Protein AF-A0A5Q0BFR9-F1 (afdb_monomer_lite)

Organism: NCBI:txid1808979

InterPro domains:
  IPR025333 Protein of unknown function DUF4239 [PF14023] (17-201)

pLDDT: mean 71.45, std 11.52, range [41.34, 88.38]

Secondary structure (DSSP, 8-state):
-HHHHHHHHHHHHHHHHHHHHHHHHHHH-TTHHHHHHGGGS-THHHHHHHHHHHHHHHHHHHHHHHHHHHHHHHHHHHHHHHHHHHHHHHTS-HHHHHHHHHHHHHHHHHHHHHH-HHHHTTT----HHHHHHHHHHHHHHHHHHHH-HHHHTTS-HHHHHHHHHHHHHHHHHHHHHHHHHHHHTTHHHHHHHHHHHHHHHHS--

Foldseek 3Di:
DVVVVVVVVVVVCVVPVVVVVVVCCCPPDPCVVVVVVCVVVPPVVVVVLVVVVVVVVVVVVVVVVVLVVLLVVLVVQLVVLLVVQLVLLVPAPPVQSVQLNVLSVQLVLLVCCLVPVVVVVVPDPDDNVVSVVSNVVSLVSNVCSLPPPVNVVSDDPVSSVSNVVSSVSNVVSVVVNVVSVVVVVVVVVVVVVVVVSVCVVVVPD

Structure (mmCIF, N/CA/C/O backbone):
data_AF-A0A5Q0BFR9-F1
#
_entry.id   AF-A0A5Q0BFR9-F1
#
loop_
_atom_site.group_PDB
_atom_site.id
_atom_site.type_symbol
_atom_site.label_atom_id
_atom_site.label_alt_id
_atom_site.label_comp_id
_atom_site.label_asym_id
_atom_site.label_entity_id
_atom_site.label_seq_id
_atom_site.pdbx_PDB_ins_code
_atom_site.Cartn_x
_atom_site.Cartn_y
_atom_site.Cartn_z
_atom_site.occupancy
_atom_site.B_iso_or_equiv
_atom_site.auth_seq_id
_atom_site.auth_comp_id
_atom_site.auth_asym_id
_atom_site.auth_atom_id
_atom_site.pdbx_PDB_model_num
ATOM 1 N N . MET A 1 1 ? 2.376 -22.974 -10.155 1.00 53.62 1 MET A N 1
ATOM 2 C CA . MET A 1 1 ? 3.268 -23.655 -11.127 1.00 53.62 1 MET A CA 1
ATOM 3 C C . MET A 1 1 ? 3.419 -22.867 -12.433 1.00 53.62 1 MET A C 1
ATOM 5 O O . MET A 1 1 ? 4.543 -22.635 -12.849 1.00 53.62 1 MET A O 1
ATOM 9 N N . VAL A 1 2 ? 2.326 -22.370 -13.029 1.00 62.50 2 VAL A N 1
ATOM 10 C CA . VAL A 1 2 ? 2.336 -21.617 -14.307 1.00 62.50 2 VAL A CA 1
ATOM 11 C C . VAL A 1 2 ? 3.161 -20.315 -14.265 1.00 62.50 2 VAL A C 1
ATOM 13 O O . VAL A 1 2 ? 3.887 -20.025 -15.208 1.00 62.50 2 VAL A O 1
ATOM 16 N N . GLN A 1 3 ? 3.143 -19.565 -13.155 1.00 57.91 3 GLN A N 1
ATOM 17 C CA . GLN A 1 3 ? 3.947 -18.335 -13.006 1.00 57.91 3 GLN A CA 1
ATOM 18 C C . GLN A 1 3 ? 5.463 -18.571 -13.082 1.00 57.91 3 GLN A C 1
ATOM 20 O O . GLN A 1 3 ? 6.177 -17.767 -13.674 1.00 57.91 3 GLN A O 1
ATOM 25 N N . TRP A 1 4 ? 5.955 -19.685 -12.537 1.00 64.81 4 TRP A N 1
ATOM 26 C CA . TRP A 1 4 ? 7.379 -20.027 -12.598 1.00 64.81 4 TRP A CA 1
ATOM 27 C C . TRP A 1 4 ? 7.825 -20.355 -14.025 1.00 64.81 4 TRP A C 1
ATOM 29 O O . TRP A 1 4 ? 8.908 -19.949 -14.434 1.00 64.81 4 TRP A O 1
ATOM 39 N N . LEU A 1 5 ? 6.961 -21.002 -14.812 1.00 72.56 5 LEU A N 1
ATOM 40 C CA . LEU A 1 5 ? 7.225 -21.269 -16.227 1.00 72.56 5 LEU A CA 1
ATOM 41 C C . LEU A 1 5 ? 7.298 -19.976 -17.048 1.00 72.56 5 LEU A C 1
ATOM 43 O O . LEU A 1 5 ? 8.175 -19.854 -17.895 1.00 72.56 5 LEU A O 1
ATOM 47 N N . ILE A 1 6 ? 6.443 -18.988 -16.762 1.00 71.50 6 ILE A N 1
ATOM 48 C CA . ILE A 1 6 ? 6.459 -17.686 -17.451 1.00 71.50 6 ILE A CA 1
ATOM 49 C C . ILE A 1 6 ? 7.764 -16.928 -17.175 1.00 71.50 6 ILE A C 1
ATOM 51 O O . ILE A 1 6 ? 8.350 -16.365 -18.097 1.00 71.50 6 ILE A O 1
ATOM 55 N N . ILE A 1 7 ? 8.252 -16.948 -15.929 1.00 69.25 7 ILE A N 1
ATOM 56 C CA . ILE A 1 7 ? 9.509 -16.284 -15.547 1.00 69.25 7 ILE A CA 1
ATOM 57 C C . ILE A 1 7 ? 10.707 -16.945 -16.239 1.00 69.25 7 ILE A C 1
ATOM 59 O O . ILE A 1 7 ? 11.551 -16.252 -16.805 1.00 69.25 7 ILE A O 1
ATOM 63 N N . VAL A 1 8 ? 10.764 -18.280 -16.246 1.00 76.88 8 VAL A N 1
ATOM 64 C CA . VAL A 1 8 ? 11.835 -19.032 -16.921 1.00 76.88 8 VAL A CA 1
ATOM 65 C C . VAL A 1 8 ? 11.812 -18.787 -18.430 1.00 76.88 8 VAL A C 1
ATOM 67 O O . VAL A 1 8 ? 12.864 -18.618 -19.040 1.00 76.88 8 VAL A O 1
ATOM 70 N N . LEU A 1 9 ? 10.624 -18.707 -19.030 1.00 76.62 9 LEU A N 1
ATOM 71 C CA . LEU A 1 9 ? 10.466 -18.453 -20.458 1.00 76.62 9 LEU A CA 1
ATOM 72 C C . LEU A 1 9 ? 10.879 -17.019 -20.821 1.00 76.62 9 LEU A C 1
ATOM 74 O O . LEU A 1 9 ? 11.597 -16.831 -21.798 1.00 76.62 9 LEU A O 1
ATOM 78 N N . LEU A 1 10 ? 10.529 -16.019 -20.005 1.00 73.00 10 LEU A N 1
ATOM 79 C CA . LEU A 1 10 ? 10.991 -14.635 -20.182 1.00 73.00 10 LEU A CA 1
ATOM 80 C C . LEU A 1 10 ? 12.515 -14.507 -20.060 1.00 73.00 10 LEU A C 1
ATOM 82 O O . LEU A 1 10 ? 13.135 -13.825 -20.876 1.00 73.00 10 LEU A O 1
ATOM 86 N N . LEU A 1 11 ? 13.128 -15.196 -19.093 1.00 73.50 11 LEU A N 1
ATOM 87 C CA . LEU A 1 11 ? 14.585 -15.239 -18.944 1.00 73.50 11 LEU A CA 1
ATOM 88 C C . LEU A 1 11 ? 15.256 -15.914 -20.145 1.00 73.50 11 LEU A C 1
ATOM 90 O O . LEU A 1 11 ? 16.208 -15.371 -20.702 1.00 73.50 11 LEU A O 1
ATOM 94 N N . ALA A 1 12 ? 14.731 -17.058 -20.589 1.00 74.25 12 ALA A N 1
ATOM 95 C CA . ALA A 1 12 ? 15.248 -17.769 -21.754 1.00 74.25 12 ALA A CA 1
ATOM 96 C C . ALA A 1 12 ? 15.149 -16.912 -23.025 1.00 74.25 12 ALA A C 1
ATOM 98 O O . ALA A 1 12 ? 16.116 -16.803 -23.776 1.00 74.25 12 ALA A O 1
ATOM 99 N N . VAL A 1 13 ? 14.018 -16.234 -23.234 1.00 74.44 13 VAL A N 1
ATOM 100 C CA . VAL A 1 13 ? 13.825 -15.314 -24.361 1.00 74.44 13 VAL A CA 1
ATOM 101 C C . VAL A 1 13 ? 14.802 -14.139 -24.279 1.00 74.44 13 VAL A C 1
ATOM 103 O O . VAL A 1 13 ? 15.438 -13.819 -25.277 1.00 74.44 13 VAL A O 1
ATOM 106 N N . SER A 1 14 ? 15.006 -13.541 -23.104 1.00 66.88 14 SER A N 1
ATOM 107 C CA . SER A 1 14 ? 15.954 -12.431 -22.940 1.00 66.88 14 SER A CA 1
ATOM 108 C C . SER A 1 14 ? 17.404 -12.814 -23.255 1.00 66.88 14 SER A C 1
ATOM 110 O O . SER A 1 14 ? 18.163 -11.958 -23.699 1.00 66.88 14 SER A O 1
ATOM 112 N N . VAL A 1 15 ? 17.806 -14.067 -23.020 1.00 73.00 15 VAL A N 1
ATOM 113 C CA . VAL A 1 15 ? 19.180 -14.538 -23.273 1.00 73.00 15 VAL A CA 1
ATOM 114 C C . VAL A 1 15 ? 19.363 -14.993 -24.720 1.00 73.00 15 VAL A C 1
ATOM 116 O O . VAL A 1 15 ? 20.411 -14.754 -25.316 1.00 73.00 15 VAL A O 1
ATOM 119 N N . ILE A 1 16 ? 18.351 -15.640 -25.300 1.00 74.19 16 ILE A N 1
ATOM 120 C CA . ILE A 1 16 ? 18.454 -16.284 -26.615 1.00 74.19 16 ILE A CA 1
ATOM 121 C C . ILE A 1 16 ? 18.145 -15.301 -27.746 1.00 74.19 16 ILE A C 1
ATOM 123 O O . ILE A 1 16 ? 18.787 -15.349 -28.792 1.00 74.19 16 ILE A O 1
ATOM 127 N N . LEU A 1 17 ? 17.188 -14.392 -27.558 1.00 74.62 17 LEU A N 1
ATOM 128 C CA . LEU A 1 17 ? 16.688 -13.526 -28.626 1.00 74.62 17 LEU A CA 1
ATOM 129 C C . LEU A 1 17 ? 17.732 -12.504 -29.126 1.00 74.62 17 LEU A C 1
ATOM 131 O O . LEU A 1 17 ? 17.852 -12.367 -30.344 1.00 74.62 17 LEU A O 1
ATOM 135 N N . PRO A 1 18 ? 18.560 -11.862 -28.273 1.00 72.25 18 PRO A N 1
ATOM 136 C CA . PRO A 1 18 ? 19.609 -10.946 -28.735 1.00 72.25 18 PRO A CA 1
ATOM 137 C C . PRO A 1 18 ? 20.685 -11.584 -29.641 1.00 72.25 18 PRO A C 1
ATOM 139 O O . PRO A 1 18 ? 20.920 -11.048 -30.728 1.00 72.25 18 PRO A O 1
ATOM 142 N N . PRO A 1 19 ? 21.326 -12.723 -29.293 1.00 70.69 19 PRO A N 1
ATOM 143 C CA . PRO A 1 19 ? 22.316 -13.349 -30.171 1.00 70.69 19 PRO A CA 1
ATOM 144 C C . PRO A 1 19 ? 21.695 -13.909 -31.457 1.00 70.69 19 PRO A C 1
ATOM 146 O O . PRO A 1 19 ? 22.320 -13.830 -32.514 1.00 70.69 19 PRO A O 1
ATOM 149 N N . LEU A 1 20 ? 20.454 -14.405 -31.408 1.00 74.81 20 LEU A N 1
ATOM 150 C CA . LEU A 1 20 ? 19.737 -14.888 -32.596 1.00 74.81 20 LEU A CA 1
ATOM 151 C C . LEU A 1 20 ? 19.388 -13.740 -33.551 1.00 74.81 20 LEU A C 1
ATOM 153 O O . LEU A 1 20 ? 19.534 -13.874 -34.766 1.00 74.81 20 LEU A O 1
ATOM 157 N N . MET A 1 21 ? 18.981 -12.595 -32.999 1.00 69.25 21 MET A N 1
ATOM 158 C CA . MET A 1 21 ? 18.684 -11.383 -33.756 1.00 69.25 21 MET A CA 1
ATOM 159 C C . MET A 1 21 ? 19.951 -10.796 -34.391 1.00 69.25 21 MET A C 1
ATOM 161 O O . MET A 1 21 ? 19.909 -10.430 -35.563 1.00 69.25 21 MET A O 1
ATOM 165 N N . LEU A 1 22 ? 21.087 -10.788 -33.680 1.00 66.69 22 LEU A N 1
ATOM 166 C CA . LEU A 1 22 ? 22.396 -10.384 -34.217 1.00 66.69 22 LEU A CA 1
ATOM 167 C C . LEU A 1 22 ? 22.887 -11.320 -35.329 1.00 66.69 22 LEU A C 1
ATOM 169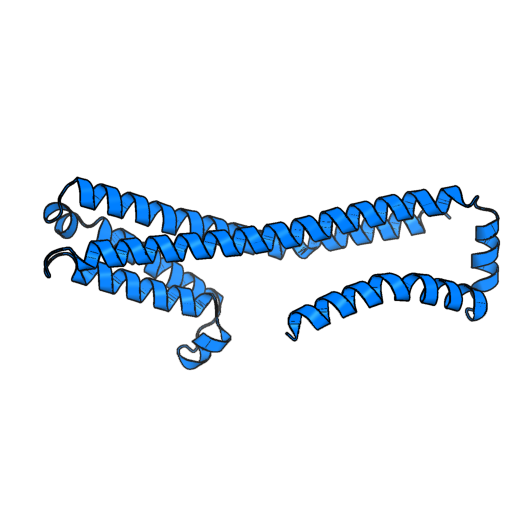 O O . LEU A 1 22 ? 23.326 -10.853 -36.381 1.00 66.69 22 LEU A O 1
ATOM 173 N N . TRP A 1 23 ? 22.774 -12.635 -35.131 1.00 69.88 23 TRP A N 1
ATOM 174 C CA . TRP A 1 23 ? 23.127 -13.632 -36.144 1.00 69.88 23 TRP A CA 1
ATOM 175 C C . TRP A 1 23 ? 22.261 -13.490 -37.405 1.00 69.88 23 TRP A C 1
ATOM 177 O O . TRP A 1 23 ? 22.778 -13.492 -38.523 1.00 69.88 23 TRP A O 1
ATOM 187 N N . TRP A 1 24 ? 20.952 -13.278 -37.238 1.00 71.25 24 TRP A N 1
ATOM 188 C CA . TRP A 1 24 ? 20.020 -13.073 -38.347 1.00 71.25 24 TRP A CA 1
ATOM 189 C C . TRP A 1 24 ? 20.263 -11.753 -39.095 1.00 71.25 24 TRP A C 1
ATOM 191 O O . TRP A 1 24 ? 20.256 -11.742 -40.329 1.00 71.25 24 TRP A O 1
ATOM 201 N N . LEU A 1 25 ? 20.539 -10.655 -38.375 1.00 64.62 25 LEU A N 1
ATOM 202 C CA . LEU A 1 25 ? 20.896 -9.364 -38.978 1.00 64.62 25 LEU A CA 1
ATOM 203 C C . LEU A 1 25 ? 22.184 -9.462 -39.805 1.00 64.62 25 LEU A C 1
ATOM 205 O O . LEU A 1 25 ? 22.262 -8.862 -40.876 1.00 64.62 25 LEU A O 1
ATOM 209 N N . SER A 1 26 ? 23.161 -10.229 -39.312 1.00 60.78 26 SER A N 1
ATOM 210 C CA . SER A 1 26 ? 24.458 -10.441 -39.958 1.00 60.78 26 SER A CA 1
ATOM 211 C C . SER A 1 26 ? 24.350 -11.271 -41.243 1.00 60.78 26 SER A C 1
ATOM 213 O O . SER A 1 26 ? 25.010 -10.962 -42.228 1.00 60.78 26 SER A O 1
ATOM 215 N N . GLN A 1 27 ? 23.481 -12.290 -41.275 1.00 64.94 27 GLN A N 1
ATOM 216 C CA . GLN A 1 27 ? 23.419 -13.228 -42.406 1.00 64.94 27 GLN A CA 1
ATOM 217 C C . GLN A 1 27 ? 22.334 -12.923 -43.448 1.00 64.94 27 GLN A C 1
ATOM 219 O O . GLN A 1 27 ? 22.487 -13.303 -44.607 1.00 64.94 27 GLN A O 1
ATOM 224 N N . ARG A 1 28 ? 21.214 -12.287 -43.068 1.00 58.16 28 ARG A N 1
ATOM 225 C CA . ARG A 1 28 ? 20.008 -12.235 -43.924 1.00 58.16 28 ARG A CA 1
ATOM 226 C C . ARG A 1 28 ? 19.522 -10.840 -44.313 1.00 58.16 28 ARG A C 1
ATOM 228 O O . ARG A 1 28 ? 18.684 -10.728 -45.206 1.00 58.16 28 ARG A O 1
ATOM 235 N N . SER A 1 29 ? 19.997 -9.782 -43.659 1.00 51.03 29 SER A N 1
ATOM 236 C CA . SER A 1 29 ? 19.476 -8.429 -43.881 1.0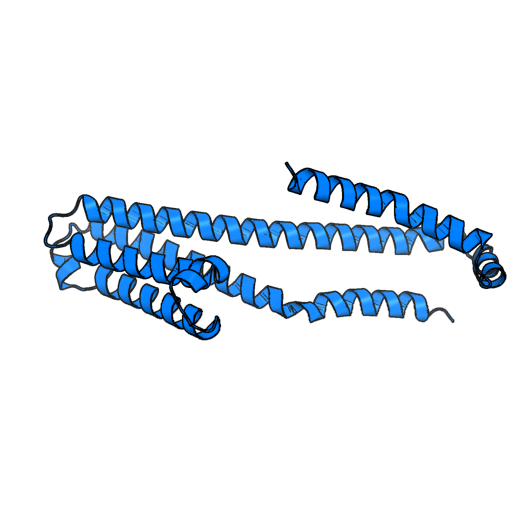0 51.03 29 SER A CA 1
ATOM 237 C C . SER A 1 29 ? 20.231 -7.687 -44.984 1.00 51.03 29 SER A C 1
ATOM 239 O O . SER A 1 29 ? 21.458 -7.713 -45.024 1.00 51.03 29 SER A O 1
ATOM 241 N N . LYS A 1 30 ? 19.508 -6.925 -45.822 1.00 55.94 30 LYS A N 1
ATOM 242 C CA . LYS A 1 30 ? 20.057 -5.9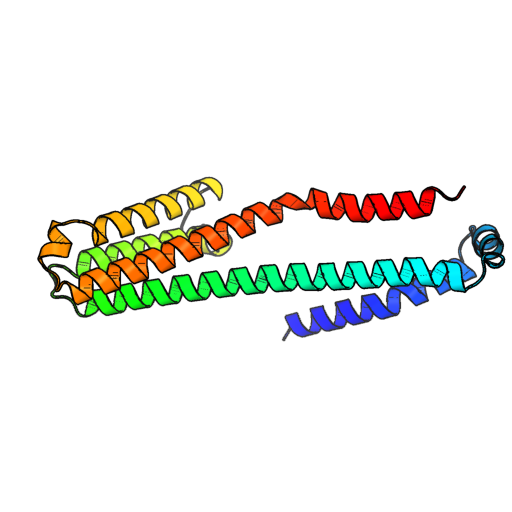90 -46.834 1.00 55.94 30 LYS A CA 1
ATOM 243 C C . LYS A 1 30 ? 20.898 -4.848 -46.229 1.00 55.94 30 LYS A C 1
ATOM 245 O O . LYS A 1 30 ? 21.483 -4.056 -46.957 1.00 55.94 30 LYS A O 1
ATOM 250 N N . LEU A 1 31 ? 20.940 -4.764 -44.899 1.00 53.78 31 LEU A N 1
ATOM 251 C CA . LEU A 1 31 ? 21.750 -3.837 -44.108 1.00 53.78 31 LEU A CA 1
ATOM 252 C C . LEU A 1 31 ? 23.157 -4.388 -43.801 1.00 53.78 31 LEU A C 1
ATOM 254 O O . LEU A 1 31 ? 23.921 -3.735 -43.100 1.00 53.78 31 LEU A O 1
ATOM 258 N N . THR A 1 32 ? 23.528 -5.556 -44.333 1.00 53.72 32 THR A N 1
ATOM 259 C CA . THR A 1 32 ? 24.880 -6.143 -44.237 1.00 53.72 32 THR A CA 1
ATOM 260 C C . THR A 1 32 ? 26.018 -5.151 -44.522 1.00 53.72 32 THR A C 1
ATOM 262 O O . THR A 1 32 ? 26.911 -5.056 -43.682 1.00 53.72 32 THR A O 1
ATOM 265 N N . PRO A 1 33 ? 26.012 -4.345 -45.608 1.00 57.31 33 PRO A N 1
ATOM 266 C CA . PRO A 1 33 ? 27.084 -3.370 -45.841 1.00 57.31 33 PRO A CA 1
ATOM 267 C C . PRO A 1 33 ? 27.152 -2.279 -44.758 1.00 57.31 33 PRO A C 1
ATOM 269 O O . PRO A 1 33 ? 28.232 -1.779 -44.459 1.00 57.31 33 PRO A O 1
ATOM 272 N N . PHE A 1 34 ? 26.030 -1.954 -44.106 1.00 56.84 34 PHE A N 1
ATOM 273 C CA . PHE A 1 34 ? 25.987 -1.026 -42.973 1.00 56.84 34 PHE A CA 1
ATOM 274 C C . PHE A 1 34 ? 26.550 -1.663 -41.690 1.00 56.84 34 PHE A C 1
ATOM 276 O O . PHE A 1 34 ? 27.363 -1.042 -41.010 1.00 56.84 34 PHE A O 1
ATOM 283 N N . VAL A 1 35 ? 26.214 -2.925 -41.397 1.00 55.56 35 VAL A N 1
ATOM 284 C CA . VAL A 1 35 ? 26.775 -3.678 -40.255 1.00 55.56 35 VAL A CA 1
ATOM 285 C C . VAL A 1 35 ? 28.293 -3.852 -40.395 1.00 55.56 35 VAL A C 1
ATOM 287 O O . VAL A 1 35 ? 29.024 -3.655 -39.428 1.00 55.56 35 VAL A O 1
ATOM 290 N N . TYR A 1 36 ? 28.785 -4.129 -41.605 1.00 56.81 36 TYR A N 1
ATOM 291 C CA . TYR A 1 36 ? 30.222 -4.178 -41.886 1.00 56.81 36 TYR A CA 1
ATOM 292 C C . TYR A 1 36 ? 30.888 -2.790 -41.862 1.00 56.81 36 TYR A C 1
ATOM 294 O O . TYR A 1 36 ? 32.052 -2.699 -41.486 1.00 56.81 36 TYR A O 1
ATOM 302 N N . SER A 1 37 ? 30.176 -1.693 -42.163 1.00 60.41 37 SER A N 1
ATOM 303 C CA . SER A 1 37 ? 30.715 -0.328 -41.973 1.00 60.41 37 SER A CA 1
ATOM 304 C C . SER A 1 37 ? 30.947 0.026 -40.497 1.00 60.41 37 SER A C 1
ATOM 306 O O . SER A 1 37 ? 31.868 0.776 -40.176 1.00 60.41 37 SER A O 1
ATOM 308 N N . LEU A 1 38 ? 30.183 -0.587 -39.584 1.00 53.31 38 LEU A N 1
ATOM 309 C CA . LEU A 1 38 ? 30.421 -0.521 -38.142 1.00 53.31 38 LEU A CA 1
ATOM 310 C C . LEU A 1 38 ? 31.566 -1.436 -37.674 1.00 53.31 38 LEU A C 1
ATOM 31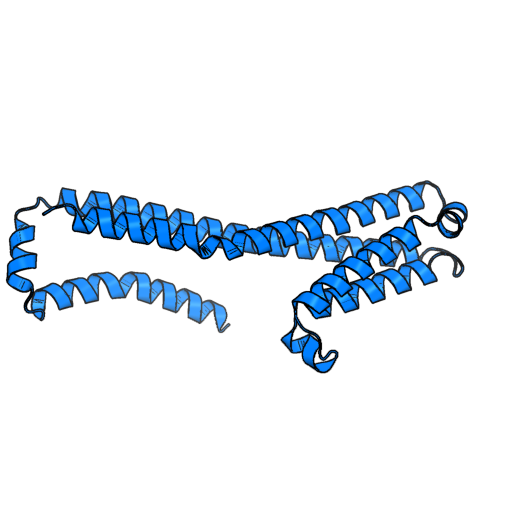2 O O . LEU A 1 38 ? 32.043 -1.250 -36.560 1.00 53.31 38 LEU A O 1
ATOM 316 N N . ALA A 1 39 ? 32.060 -2.378 -38.487 1.00 50.47 39 ALA A N 1
ATOM 317 C CA . ALA A 1 39 ? 33.166 -3.268 -38.108 1.00 50.47 39 ALA A CA 1
ATOM 318 C C . ALA A 1 39 ? 34.520 -2.539 -37.947 1.00 50.47 39 ALA A C 1
ATOM 320 O O . ALA A 1 39 ? 35.460 -3.107 -37.397 1.00 50.47 39 ALA A O 1
ATOM 321 N N . GLY A 1 40 ? 34.615 -1.277 -38.392 1.00 49.47 40 GLY A N 1
ATOM 322 C CA . GLY A 1 40 ? 35.738 -0.373 -38.105 1.00 49.47 40 GLY A CA 1
ATOM 323 C C . GLY A 1 40 ? 35.590 0.423 -36.799 1.00 49.47 40 GLY A C 1
ATOM 324 O O . GLY A 1 40 ? 36.543 1.058 -36.350 1.00 49.47 40 GLY A O 1
ATOM 325 N N . VAL A 1 41 ? 34.415 0.387 -36.163 1.00 52.72 41 VAL A N 1
ATOM 326 C CA . VAL A 1 41 ? 34.207 0.920 -34.816 1.00 52.72 41 VAL A CA 1
ATOM 327 C C . VAL A 1 41 ? 34.721 -0.141 -33.853 1.00 52.72 41 VAL A C 1
ATOM 329 O O . VAL A 1 41 ? 34.146 -1.222 -33.754 1.00 52.72 41 VAL A O 1
ATOM 332 N N . ALA A 1 42 ? 35.846 0.138 -33.190 1.00 50.56 42 ALA A N 1
ATOM 333 C CA . ALA A 1 42 ? 36.534 -0.845 -32.362 1.00 50.56 42 ALA A CA 1
ATOM 334 C C . ALA A 1 42 ? 35.547 -1.566 -31.405 1.00 50.56 42 ALA A C 1
ATOM 336 O O . ALA A 1 42 ? 34.724 -0.888 -30.777 1.00 50.56 42 ALA A O 1
ATOM 337 N N . PRO A 1 43 ? 35.659 -2.903 -31.228 1.00 53.06 43 PRO A N 1
ATOM 338 C CA . PRO A 1 43 ? 34.810 -3.707 -30.336 1.00 53.06 43 PRO A CA 1
ATOM 339 C C . PRO A 1 43 ? 34.485 -3.103 -28.947 1.00 53.06 43 PRO A C 1
ATOM 341 O O . PRO A 1 43 ? 33.369 -3.310 -28.465 1.00 53.06 43 PRO A O 1
ATOM 344 N N . PRO A 1 44 ? 35.368 -2.305 -28.301 1.00 54.66 44 PRO A N 1
ATOM 345 C CA . PRO A 1 44 ? 35.062 -1.654 -27.024 1.00 54.66 44 PRO A CA 1
ATOM 346 C C . PRO A 1 44 ? 33.908 -0.638 -27.068 1.00 54.66 44 PRO A C 1
ATOM 348 O O . PRO A 1 44 ? 33.235 -0.435 -26.058 1.00 54.66 44 PRO A O 1
ATOM 351 N N . PHE A 1 45 ? 33.648 0.006 -28.213 1.00 53.34 45 PHE A N 1
ATOM 352 C CA . PHE A 1 45 ? 32.652 1.084 -28.311 1.00 53.34 45 PHE A CA 1
ATOM 353 C C . PHE A 1 45 ? 31.204 0.587 -28.316 1.00 53.34 45 PHE A C 1
ATOM 355 O O . PHE A 1 45 ? 30.310 1.355 -27.970 1.00 53.34 45 PHE A O 1
ATOM 362 N N . ILE A 1 46 ? 30.966 -0.677 -28.676 1.00 57.50 46 ILE A N 1
ATOM 363 C CA . ILE A 1 46 ? 29.644 -1.319 -28.582 1.00 57.50 46 ILE A CA 1
ATOM 364 C C . ILE A 1 46 ? 29.422 -1.885 -27.168 1.00 57.50 46 ILE A C 1
ATOM 366 O O . ILE A 1 46 ? 28.295 -1.903 -26.674 1.00 57.50 46 ILE A O 1
ATOM 370 N N . GLY A 1 47 ? 30.499 -2.282 -26.481 1.00 62.31 47 GLY A N 1
ATOM 371 C CA . GLY A 1 47 ? 30.430 -2.826 -25.123 1.00 62.31 47 GLY A CA 1
ATOM 372 C C . GLY A 1 47 ? 29.946 -1.813 -24.083 1.00 62.31 47 GLY A C 1
ATOM 373 O O . GLY A 1 47 ? 29.108 -2.147 -23.250 1.00 62.31 47 GLY A O 1
ATOM 374 N N . LEU A 1 48 ? 30.423 -0.564 -24.149 1.00 64.88 48 LEU A N 1
ATOM 375 C CA . LEU A 1 48 ? 30.098 0.456 -23.141 1.00 64.88 48 LEU A CA 1
ATOM 376 C C . LEU A 1 48 ? 28.597 0.827 -23.100 1.00 64.88 48 LEU A C 1
ATOM 378 O O . LEU A 1 48 ? 28.014 0.790 -22.016 1.00 64.88 48 LEU A O 1
ATOM 382 N N . PRO A 1 49 ? 27.933 1.132 -24.237 1.00 66.12 49 PRO A N 1
ATOM 383 C CA . PRO A 1 49 ? 26.494 1.392 -24.264 1.00 66.12 49 PRO A CA 1
ATOM 384 C C . PRO A 1 49 ? 25.674 0.169 -23.847 1.00 66.12 49 PRO A C 1
ATOM 386 O O . PRO A 1 49 ? 24.731 0.311 -23.078 1.00 66.12 49 PRO A O 1
ATOM 389 N N . GLY A 1 50 ? 26.065 -1.036 -24.283 1.00 67.50 50 GLY A N 1
ATOM 390 C CA . GLY A 1 50 ? 25.385 -2.276 -23.894 1.00 67.50 50 GLY A CA 1
ATOM 391 C C . GLY A 1 50 ? 25.476 -2.561 -22.391 1.00 67.50 50 GLY A C 1
ATOM 392 O O . GLY A 1 50 ? 24.510 -3.028 -21.783 1.00 67.50 50 GLY A O 1
ATOM 393 N N . MET A 1 51 ? 26.607 -2.225 -21.768 1.00 71.00 51 MET A N 1
ATOM 394 C CA . MET A 1 51 ? 26.794 -2.337 -20.322 1.00 71.00 51 MET A CA 1
ATOM 395 C C . MET A 1 51 ? 25.943 -1.312 -19.562 1.00 71.00 51 MET A C 1
ATOM 397 O O . MET A 1 51 ? 25.266 -1.680 -18.604 1.00 71.00 51 MET A O 1
ATOM 401 N N . LEU A 1 52 ? 25.913 -0.051 -20.014 1.00 70.31 52 LEU A N 1
ATOM 402 C CA . LEU A 1 52 ? 25.051 0.986 -19.435 1.00 70.31 52 LEU A CA 1
ATOM 403 C C . LEU A 1 52 ? 23.565 0.639 -19.586 1.00 70.31 52 LEU A C 1
ATOM 405 O O . LEU A 1 52 ? 22.803 0.821 -18.639 1.00 70.31 52 LEU A O 1
ATOM 409 N N . PHE A 1 53 ? 23.155 0.095 -20.731 1.00 70.19 53 PHE A N 1
ATOM 410 C CA . PHE A 1 53 ? 21.794 -0.385 -20.954 1.00 70.19 53 PHE A CA 1
ATOM 411 C C . PHE A 1 53 ? 21.430 -1.520 -19.997 1.00 70.19 53 PHE A C 1
ATOM 413 O O . PHE A 1 53 ? 20.425 -1.439 -19.299 1.00 70.19 53 PHE A O 1
ATOM 420 N N . SER A 1 54 ? 22.274 -2.552 -19.913 1.00 73.25 54 SER A N 1
ATOM 421 C CA . SER A 1 54 ? 22.036 -3.707 -19.036 1.00 73.25 54 SER A CA 1
ATOM 422 C C . SER A 1 54 ? 21.951 -3.291 -17.566 1.00 73.25 54 SER A C 1
ATOM 424 O O . SER A 1 54 ? 21.120 -3.806 -16.821 1.00 73.25 54 SER A O 1
ATOM 426 N N . LEU A 1 55 ? 22.772 -2.319 -17.158 1.00 80.00 55 LEU A N 1
ATOM 427 C CA . LEU A 1 55 ? 22.738 -1.744 -15.819 1.00 80.00 55 LEU A CA 1
ATOM 428 C C . LEU A 1 55 ? 21.439 -0.968 -15.560 1.00 80.00 55 LEU A C 1
ATOM 430 O O . LEU A 1 55 ? 20.817 -1.161 -14.518 1.00 80.00 55 LEU A O 1
ATOM 434 N N . ASN A 1 56 ? 20.998 -0.137 -16.511 1.00 72.00 56 ASN A N 1
ATOM 435 C CA . ASN A 1 56 ? 19.697 0.525 -16.418 1.00 72.00 56 ASN A CA 1
ATOM 436 C C . ASN A 1 56 ? 18.588 -0.524 -16.317 1.00 72.00 56 ASN A C 1
ATOM 438 O O . ASN A 1 56 ? 17.834 -0.504 -15.357 1.00 72.00 56 ASN A O 1
ATOM 442 N N . LEU A 1 57 ? 18.541 -1.511 -17.213 1.00 77.62 57 LEU A N 1
ATOM 443 C CA . LEU A 1 57 ? 17.536 -2.574 -17.189 1.00 77.62 57 LEU A CA 1
ATOM 444 C C . LEU A 1 57 ? 17.503 -3.333 -15.849 1.00 77.62 57 LEU A C 1
ATOM 446 O O . LEU A 1 57 ? 16.425 -3.673 -15.356 1.00 77.62 57 LEU A O 1
ATOM 450 N N . ALA A 1 58 ? 18.663 -3.555 -15.227 1.00 74.81 58 ALA A N 1
ATOM 451 C CA . ALA A 1 58 ? 18.750 -4.144 -13.895 1.00 74.81 58 ALA A CA 1
ATOM 452 C C . ALA A 1 58 ? 18.125 -3.240 -12.816 1.00 74.81 58 ALA A C 1
ATOM 454 O O . ALA A 1 58 ? 17.325 -3.726 -12.013 1.00 74.81 58 ALA A O 1
ATOM 455 N N . PHE A 1 59 ? 18.421 -1.934 -12.819 1.00 78.75 59 PHE A N 1
ATOM 456 C CA . PHE A 1 59 ? 17.791 -0.974 -11.901 1.00 78.75 59 PHE A CA 1
ATOM 457 C C . PHE A 1 59 ? 16.281 -0.914 -12.084 1.00 78.75 59 PHE A C 1
ATOM 459 O O . PHE A 1 59 ? 15.534 -0.922 -11.113 1.00 78.75 59 PHE A O 1
ATOM 466 N N . VAL A 1 60 ? 15.836 -0.946 -13.331 1.00 77.12 60 VAL A N 1
ATOM 467 C CA . VAL A 1 60 ? 14.431 -0.914 -13.712 1.00 77.12 60 VAL A CA 1
ATOM 468 C C . VAL A 1 60 ? 13.675 -2.126 -13.185 1.00 77.12 60 VAL A C 1
ATOM 470 O O . VAL A 1 60 ? 12.620 -2.001 -12.561 1.00 77.12 60 VAL A O 1
ATOM 473 N N . CYS A 1 61 ? 14.239 -3.312 -13.401 1.00 76.25 61 CYS A N 1
ATOM 474 C CA . CYS A 1 61 ? 13.681 -4.550 -12.883 1.00 76.25 61 CYS A CA 1
ATOM 475 C C . CYS A 1 61 ? 13.610 -4.505 -11.349 1.00 76.25 61 CYS A C 1
ATOM 477 O O . CYS A 1 61 ? 12.559 -4.789 -10.769 1.00 76.25 61 CYS A O 1
ATOM 479 N N . ASN A 1 62 ? 14.685 -4.049 -10.697 1.00 81.19 62 ASN A N 1
ATOM 480 C CA . ASN A 1 62 ? 14.729 -3.911 -9.247 1.00 81.19 62 ASN A CA 1
ATOM 481 C C . ASN A 1 62 ? 13.676 -2.922 -8.718 1.00 81.19 62 ASN A C 1
ATOM 483 O O . ASN A 1 62 ? 12.963 -3.255 -7.777 1.00 81.19 62 ASN A O 1
ATOM 487 N N . GLU A 1 63 ? 13.513 -1.753 -9.338 1.00 78.81 63 GLU A N 1
ATOM 488 C CA . GLU A 1 63 ? 12.479 -0.783 -8.960 1.00 78.81 63 GLU A CA 1
ATOM 489 C C . GLU A 1 63 ? 11.077 -1.386 -9.082 1.00 78.81 63 GLU A C 1
ATOM 491 O O . GLU A 1 63 ? 10.299 -1.334 -8.131 1.00 78.81 63 GLU A O 1
ATOM 496 N N . THR A 1 64 ? 10.749 -2.022 -10.213 1.00 77.00 64 THR A N 1
ATOM 497 C CA . THR A 1 64 ? 9.417 -2.624 -10.409 1.00 77.00 64 THR A CA 1
ATOM 498 C C . THR A 1 64 ? 9.106 -3.718 -9.388 1.00 77.00 64 THR A C 1
ATOM 500 O O . THR A 1 64 ? 7.971 -3.810 -8.910 1.00 77.00 64 THR A O 1
ATOM 503 N N . TRP A 1 65 ? 10.107 -4.523 -9.020 1.00 76.88 65 TRP A N 1
ATOM 504 C CA . TRP A 1 65 ? 9.964 -5.535 -7.982 1.00 76.88 65 TRP A CA 1
ATOM 505 C C . TRP A 1 65 ? 9.775 -4.901 -6.604 1.00 76.88 65 TRP A C 1
ATOM 507 O O . TRP A 1 65 ? 8.834 -5.258 -5.895 1.00 76.88 65 TRP A O 1
ATOM 517 N N . GLN A 1 66 ? 10.608 -3.918 -6.249 1.00 77.12 66 GLN A N 1
ATOM 518 C CA . GLN A 1 66 ? 10.507 -3.212 -4.973 1.00 77.12 66 GLN A CA 1
ATOM 519 C C . GLN A 1 66 ? 9.156 -2.511 -4.814 1.00 77.12 66 GLN A C 1
ATOM 521 O O . GLN A 1 66 ? 8.541 -2.620 -3.758 1.00 77.12 66 GLN A O 1
ATOM 526 N N . TYR A 1 67 ? 8.631 -1.868 -5.860 1.00 78.62 67 TYR A N 1
ATOM 527 C CA . TYR A 1 67 ? 7.303 -1.252 -5.807 1.00 78.62 67 TYR A CA 1
ATOM 528 C C . TYR A 1 67 ? 6.194 -2.274 -5.543 1.00 78.62 67 TYR A C 1
ATOM 530 O O . TYR A 1 67 ? 5.314 -2.028 -4.714 1.00 78.62 67 TYR A O 1
ATOM 538 N N . ARG A 1 68 ? 6.242 -3.432 -6.215 1.00 74.25 68 ARG A N 1
ATOM 539 C CA . ARG A 1 68 ? 5.269 -4.511 -5.994 1.00 74.25 68 ARG A CA 1
ATOM 540 C C . ARG A 1 68 ? 5.358 -5.080 -4.584 1.00 74.25 68 ARG A C 1
ATOM 542 O O . ARG A 1 68 ? 4.321 -5.340 -3.980 1.00 74.25 68 ARG A O 1
ATOM 549 N N . GLU A 1 69 ? 6.565 -5.268 -4.068 1.00 82.19 69 GLU A N 1
ATOM 550 C CA . GLU A 1 69 ? 6.765 -5.824 -2.733 1.00 82.19 69 GLU A CA 1
ATOM 551 C C . GLU A 1 69 ? 6.310 -4.851 -1.640 1.00 82.19 69 GLU A C 1
ATOM 553 O O . GLU A 1 69 ? 5.573 -5.241 -0.736 1.00 82.19 69 GLU A O 1
ATOM 558 N N . THR A 1 70 ? 6.627 -3.561 -1.774 1.00 82.75 70 THR A N 1
ATOM 559 C CA . THR A 1 70 ? 6.154 -2.516 -0.853 1.00 82.75 70 THR A CA 1
ATOM 560 C C . THR A 1 70 ? 4.629 -2.411 -0.856 1.00 82.75 70 THR A C 1
ATOM 562 O O . THR A 1 70 ? 4.014 -2.350 0.209 1.00 82.75 70 THR A O 1
ATOM 565 N N . ALA A 1 71 ? 3.987 -2.463 -2.029 1.00 81.00 71 ALA A N 1
ATOM 566 C CA . ALA A 1 71 ? 2.527 -2.440 -2.124 1.00 81.00 71 ALA A CA 1
ATOM 567 C C . ALA A 1 71 ? 1.877 -3.646 -1.419 1.00 81.00 71 ALA A C 1
ATOM 569 O O . ALA A 1 71 ? 0.905 -3.480 -0.678 1.00 81.00 71 ALA A O 1
ATOM 570 N N . LYS A 1 72 ? 2.433 -4.852 -1.607 1.00 82.88 72 LYS A N 1
ATOM 571 C CA . LYS A 1 72 ? 1.969 -6.073 -0.928 1.00 82.88 72 LYS A CA 1
ATOM 572 C C . LYS A 1 72 ? 2.164 -6.002 0.581 1.00 82.88 72 LYS A C 1
ATOM 574 O O . LYS A 1 72 ? 1.246 -6.329 1.329 1.00 82.88 72 LYS A O 1
ATOM 579 N N . SER A 1 73 ? 3.337 -5.559 1.024 1.00 85.75 73 SER A N 1
ATOM 580 C CA . SER A 1 73 ? 3.644 -5.385 2.442 1.00 85.75 73 SER A CA 1
ATOM 581 C C . SER A 1 73 ? 2.660 -4.411 3.098 1.00 85.75 73 SER A C 1
ATOM 583 O O . SER A 1 73 ? 2.074 -4.730 4.133 1.00 85.75 73 SER A O 1
ATOM 585 N N . ALA A 1 74 ? 2.384 -3.268 2.463 1.00 84.31 74 ALA A N 1
ATOM 586 C CA . ALA A 1 74 ? 1.413 -2.301 2.967 1.00 84.31 74 ALA A CA 1
ATOM 587 C C . ALA A 1 74 ? -0.007 -2.889 3.075 1.00 84.31 74 ALA A C 1
ATOM 589 O O . ALA A 1 74 ? -0.663 -2.688 4.095 1.00 84.31 74 ALA A O 1
ATOM 590 N N . MET A 1 75 ? -0.455 -3.668 2.082 1.00 85.25 75 MET A N 1
ATOM 591 C CA . MET A 1 75 ? -1.750 -4.362 2.130 1.00 85.25 75 MET A CA 1
ATOM 592 C C . MET A 1 75 ? -1.815 -5.396 3.265 1.00 85.25 75 MET A C 1
ATOM 594 O O . MET A 1 75 ? -2.816 -5.459 3.977 1.00 85.25 75 MET A O 1
ATOM 598 N N . SER A 1 76 ? -0.747 -6.174 3.473 1.00 85.81 76 SER A N 1
ATOM 599 C CA . SER A 1 76 ? -0.670 -7.135 4.582 1.00 85.81 76 SER A CA 1
ATOM 600 C C . SER A 1 76 ? -0.783 -6.432 5.933 1.00 85.81 76 SER A C 1
ATOM 602 O O . SER A 1 76 ? -1.566 -6.845 6.782 1.00 85.81 76 SER A O 1
ATOM 604 N N . HIS A 1 77 ? -0.052 -5.330 6.119 1.00 86.94 77 HIS A N 1
ATOM 605 C CA . HIS A 1 77 ? -0.092 -4.561 7.360 1.00 86.94 77 HIS A CA 1
ATOM 606 C C . HIS A 1 77 ? -1.457 -3.904 7.620 1.00 86.94 77 HIS A C 1
ATOM 608 O O . HIS A 1 77 ? -1.892 -3.833 8.768 1.00 86.94 77 HIS A O 1
ATOM 614 N N . GLU A 1 78 ? -2.146 -3.446 6.573 1.00 85.50 78 GLU A N 1
ATOM 615 C CA . GLU A 1 78 ? -3.522 -2.943 6.658 1.00 85.50 78 GLU A CA 1
ATOM 616 C C . GLU A 1 78 ? -4.490 -4.048 7.116 1.00 85.50 78 GLU A C 1
ATOM 618 O O . GLU A 1 78 ? -5.262 -3.845 8.055 1.00 85.50 78 GLU A O 1
ATOM 623 N N . ALA A 1 79 ? -4.394 -5.242 6.522 1.00 86.00 79 ALA A N 1
ATOM 624 C CA . ALA A 1 79 ? -5.212 -6.396 6.892 1.00 86.00 79 ALA A CA 1
ATOM 625 C C . ALA A 1 79 ? -4.958 -6.858 8.337 1.00 86.00 79 ALA A C 1
ATOM 627 O O . ALA A 1 79 ? -5.906 -7.119 9.081 1.00 86.00 79 ALA A O 1
ATOM 628 N N . ASP A 1 80 ? -3.695 -6.911 8.765 1.00 87.38 80 ASP A N 1
ATOM 629 C CA . ASP A 1 80 ? -3.323 -7.283 10.133 1.00 87.38 80 ASP A CA 1
ATOM 630 C C . ASP A 1 80 ? -3.852 -6.278 11.165 1.00 87.38 80 ASP A C 1
ATOM 632 O O . ASP A 1 80 ? -4.344 -6.670 12.230 1.00 87.38 80 ASP A O 1
ATOM 636 N N . ALA A 1 81 ? -3.814 -4.982 10.846 1.00 86.69 81 ALA A N 1
ATOM 637 C CA . ALA A 1 81 ? -4.352 -3.940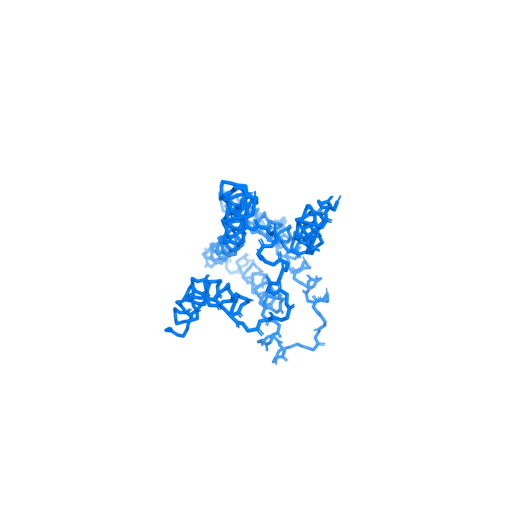 11.710 1.00 86.69 81 ALA A CA 1
ATOM 638 C C . ALA A 1 81 ? -5.881 -4.039 11.847 1.00 86.69 81 ALA A C 1
ATOM 640 O O . ALA A 1 81 ? -6.396 -4.008 12.966 1.00 86.69 81 ALA A O 1
ATOM 641 N N . LEU A 1 82 ? -6.612 -4.264 10.749 1.00 87.69 82 LEU A N 1
ATOM 642 C CA . LEU A 1 82 ? -8.064 -4.508 10.786 1.00 87.69 82 LEU A CA 1
ATOM 643 C C . LEU A 1 82 ? -8.414 -5.760 11.588 1.00 87.69 82 LEU A C 1
ATOM 645 O O . LEU A 1 82 ? -9.360 -5.756 12.377 1.00 87.69 82 LEU A O 1
ATOM 649 N N . ARG A 1 83 ? -7.625 -6.827 11.437 1.00 88.06 83 ARG A N 1
ATOM 650 C CA . ARG A 1 83 ? -7.801 -8.068 12.197 1.00 88.06 83 ARG A CA 1
ATOM 651 C C . ARG A 1 83 ? -7.598 -7.841 13.693 1.00 88.06 83 ARG A C 1
ATOM 653 O O . ARG A 1 83 ? -8.363 -8.366 14.503 1.00 88.06 83 ARG A O 1
ATOM 660 N N . ASN A 1 84 ? -6.614 -7.024 14.064 1.00 86.94 84 ASN A N 1
ATOM 661 C CA . ASN A 1 84 ? -6.401 -6.612 15.448 1.00 86.94 84 ASN A CA 1
ATOM 662 C C . ASN A 1 84 ? -7.550 -5.751 15.981 1.00 86.94 84 ASN A C 1
ATOM 664 O O . ASN A 1 84 ? -7.999 -6.011 17.096 1.00 86.94 84 ASN A O 1
ATOM 668 N N . ILE A 1 85 ? -8.068 -4.796 15.198 1.00 85.06 85 ILE A N 1
ATOM 669 C CA . ILE A 1 85 ? -9.256 -4.005 15.565 1.00 85.06 85 ILE A CA 1
ATOM 670 C C . ILE A 1 85 ? -10.444 -4.938 15.817 1.00 85.06 85 ILE A C 1
ATOM 672 O O . ILE A 1 85 ? -11.071 -4.845 16.869 1.00 85.06 85 ILE A O 1
ATOM 676 N N . GLY A 1 86 ? -10.706 -5.891 14.918 1.00 85.69 86 GLY A N 1
ATOM 677 C CA . GLY A 1 86 ? -11.771 -6.881 15.082 1.00 85.69 86 GLY A CA 1
ATOM 678 C C . GLY A 1 86 ? -11.595 -7.749 16.332 1.00 85.69 86 GLY A C 1
ATOM 679 O O . GLY A 1 86 ? -12.550 -7.961 17.077 1.00 85.69 86 GLY A O 1
ATOM 680 N N . ARG A 1 87 ? -10.366 -8.198 16.625 1.00 86.50 87 ARG A N 1
ATOM 681 C CA . ARG A 1 87 ? -10.062 -8.976 17.838 1.00 86.50 87 ARG A CA 1
ATOM 682 C C . ARG A 1 87 ? -10.271 -8.159 19.114 1.00 86.50 87 ARG A C 1
ATOM 684 O O . ARG A 1 87 ? -10.823 -8.678 20.082 1.00 86.50 87 ARG A O 1
ATOM 691 N N . ILE A 1 88 ? -9.856 -6.893 19.125 1.00 84.31 88 ILE A N 1
ATOM 692 C CA . ILE A 1 88 ? -10.091 -5.985 20.255 1.00 84.31 88 ILE A CA 1
ATOM 693 C C . ILE A 1 88 ? -11.599 -5.763 20.430 1.00 84.31 88 ILE A C 1
ATOM 695 O O . ILE A 1 88 ? -12.116 -5.964 21.524 1.00 84.31 88 ILE A O 1
ATOM 699 N N . ALA A 1 89 ? -12.312 -5.454 19.344 1.00 83.31 89 ALA A N 1
ATOM 700 C CA . ALA A 1 89 ? -13.758 -5.237 19.331 1.00 83.31 89 ALA A CA 1
ATOM 701 C C . ALA A 1 89 ? -14.557 -6.457 19.813 1.00 83.31 89 ALA A C 1
ATOM 703 O O . ALA A 1 89 ? -15.519 -6.295 20.555 1.00 83.31 89 ALA A O 1
ATOM 704 N N . SER A 1 90 ? -14.126 -7.675 19.469 1.00 83.81 90 SER A N 1
ATOM 705 C CA . SER A 1 90 ? -14.777 -8.915 19.919 1.00 83.81 90 SER A CA 1
ATOM 706 C C . SER A 1 90 ? -14.652 -9.189 21.422 1.00 83.81 90 SER A C 1
ATOM 708 O O . SER A 1 90 ? -15.462 -9.926 21.972 1.00 83.81 90 SER A O 1
ATOM 710 N N . ASN A 1 91 ? -13.656 -8.596 22.090 1.00 82.44 91 ASN A N 1
ATOM 711 C CA . ASN A 1 91 ? -13.444 -8.744 23.533 1.00 82.44 91 ASN A CA 1
ATOM 712 C C . ASN A 1 91 ? -14.090 -7.611 24.353 1.00 82.44 91 ASN A C 1
ATOM 714 O O . ASN A 1 91 ? -13.992 -7.606 25.579 1.00 82.44 91 ASN A O 1
ATOM 718 N N . ILE A 1 92 ? -14.733 -6.641 23.696 1.00 78.62 92 ILE A N 1
ATOM 719 C CA . ILE A 1 92 ? -15.454 -5.541 24.344 1.00 78.62 92 ILE A CA 1
ATOM 720 C C . ILE A 1 92 ? -16.919 -5.974 24.568 1.00 78.62 92 ILE A C 1
ATOM 722 O O . ILE A 1 92 ? -17.504 -6.586 23.674 1.00 78.62 92 ILE A O 1
ATOM 726 N N . PRO A 1 93 ? -17.551 -5.641 25.713 1.00 70.38 93 PRO A N 1
ATOM 727 C CA . PRO A 1 93 ? -18.969 -5.923 25.956 1.00 70.38 93 PRO A CA 1
ATOM 728 C C . PRO A 1 93 ? -19.887 -5.434 24.819 1.00 70.38 93 PRO A C 1
ATOM 730 O O . PRO A 1 93 ? -19.627 -4.389 24.215 1.00 70.38 93 PRO A O 1
ATOM 733 N N . GLU A 1 94 ? -20.993 -6.150 24.567 1.00 61.47 94 GLU A N 1
ATOM 734 C CA . GLU A 1 94 ? -21.886 -6.000 23.393 1.00 61.47 94 GLU A CA 1
ATOM 735 C C . GLU A 1 94 ? -22.259 -4.553 23.021 1.00 61.47 94 GLU A C 1
ATOM 737 O O . GLU A 1 94 ? -22.417 -4.236 21.846 1.00 61.47 94 GLU A O 1
ATOM 742 N N . ARG A 1 95 ? -22.355 -3.636 23.992 1.00 62.00 95 ARG A N 1
ATOM 743 C CA . ARG A 1 95 ? -22.732 -2.231 23.750 1.00 62.00 95 ARG A CA 1
ATOM 744 C C . ARG A 1 95 ? -21.650 -1.359 23.097 1.00 62.00 95 ARG A C 1
ATOM 746 O O . ARG A 1 95 ? -21.981 -0.252 22.681 1.00 62.00 95 ARG A O 1
ATOM 753 N N . GLY A 1 96 ? -20.392 -1.802 23.041 1.00 66.38 96 GLY A N 1
ATOM 754 C CA . GLY A 1 96 ? -19.281 -1.031 22.457 1.00 66.38 96 GLY A CA 1
ATOM 755 C C . GLY A 1 96 ? -18.583 -1.715 21.277 1.00 66.38 96 GLY A C 1
ATOM 756 O O . GLY A 1 96 ? -18.138 -1.035 20.358 1.00 66.38 96 GLY A O 1
ATOM 757 N N . GLY A 1 97 ? -18.508 -3.051 21.273 1.00 72.81 97 GLY A N 1
ATOM 758 C CA . GLY A 1 97 ? -17.766 -3.810 20.257 1.00 72.81 97 GLY A CA 1
ATOM 759 C C . GLY A 1 97 ? -18.504 -4.004 18.927 1.00 72.81 97 GLY A C 1
ATOM 760 O O . GLY A 1 97 ? -17.881 -3.977 17.866 1.00 72.81 97 GLY A O 1
ATOM 761 N N . ILE A 1 98 ? -19.834 -4.152 18.966 1.00 81.81 98 ILE A N 1
ATOM 762 C CA . ILE A 1 98 ? -20.678 -4.388 17.780 1.00 81.81 98 ILE A CA 1
ATOM 763 C C . ILE A 1 98 ? -20.551 -3.281 16.717 1.00 81.81 98 ILE A C 1
ATOM 765 O O . ILE A 1 98 ? -20.286 -3.625 15.565 1.00 81.81 98 ILE A O 1
ATOM 769 N N . PRO A 1 99 ? -20.678 -1.977 17.042 1.00 82.25 99 PRO A N 1
ATOM 770 C CA . PRO A 1 99 ? -20.559 -0.930 16.025 1.00 82.25 99 PRO A CA 1
ATOM 771 C C . PRO A 1 99 ? -19.161 -0.879 15.391 1.00 82.25 99 PRO A C 1
ATOM 773 O O . PRO A 1 99 ? -19.042 -0.605 14.201 1.00 82.25 99 PRO A O 1
ATOM 776 N N . ILE A 1 100 ? -18.104 -1.204 16.145 1.00 81.19 100 ILE A N 1
ATOM 777 C CA . ILE A 1 100 ? -16.732 -1.266 15.617 1.00 81.19 100 ILE A CA 1
ATOM 778 C C . ILE A 1 100 ? -16.580 -2.449 14.651 1.00 81.19 100 ILE A C 1
ATOM 780 O O . ILE A 1 100 ? -15.988 -2.303 13.584 1.00 81.19 100 ILE A O 1
ATOM 784 N N . LEU A 1 101 ? -17.132 -3.617 14.994 1.00 84.62 101 LEU A N 1
ATOM 785 C CA . LEU A 1 101 ? -17.124 -4.793 14.117 1.00 84.62 101 LEU A CA 1
ATOM 786 C C . LEU A 1 101 ? -17.878 -4.539 12.809 1.00 84.62 101 LEU A C 1
ATOM 788 O O . LEU A 1 101 ? -17.404 -4.950 11.751 1.00 84.62 101 LEU A O 1
ATOM 792 N N . ASP A 1 102 ? -19.021 -3.856 12.874 1.00 85.56 102 ASP A N 1
ATOM 793 C CA . ASP A 1 102 ? -19.799 -3.506 11.685 1.00 85.56 102 ASP A CA 1
ATOM 794 C C . ASP A 1 102 ? -19.045 -2.511 10.790 1.00 85.56 102 ASP A C 1
ATOM 796 O O . ASP A 1 102 ? -18.935 -2.717 9.583 1.00 85.56 102 ASP A O 1
ATOM 800 N N . ALA A 1 103 ? -18.396 -1.506 11.386 1.00 83.94 103 ALA A N 1
ATOM 801 C CA . ALA A 1 103 ? -17.550 -0.558 10.662 1.00 83.94 103 ALA A CA 1
ATOM 802 C C . ALA A 1 103 ? -16.367 -1.233 9.948 1.00 83.94 103 ALA A C 1
ATOM 804 O O . ALA A 1 103 ? -16.055 -0.909 8.802 1.00 83.94 103 ALA A O 1
ATOM 805 N N . VAL A 1 104 ? -15.716 -2.198 10.610 1.00 85.62 104 VAL A N 1
ATOM 806 C CA . VAL A 1 104 ? -14.629 -2.989 10.010 1.00 85.62 104 VAL A CA 1
ATOM 807 C C . VAL A 1 104 ? -15.140 -3.812 8.828 1.00 85.62 104 VAL A C 1
ATOM 809 O O . VAL A 1 104 ? -14.462 -3.875 7.806 1.00 85.62 104 VAL A O 1
ATOM 812 N N . ARG A 1 105 ? -16.332 -4.415 8.928 1.00 86.06 105 ARG A N 1
ATOM 813 C CA . ARG A 1 105 ? -16.945 -5.167 7.819 1.00 86.06 105 ARG A CA 1
ATOM 814 C C . ARG A 1 105 ? -17.259 -4.268 6.629 1.00 86.06 105 ARG A C 1
ATOM 816 O O . ARG A 1 105 ? -16.827 -4.574 5.526 1.00 86.06 105 ARG A O 1
ATOM 823 N N . GLN A 1 106 ? -17.907 -3.127 6.866 1.00 85.38 106 GLN A N 1
ATOM 824 C CA . GLN A 1 106 ? -18.204 -2.152 5.812 1.00 85.38 106 GLN A CA 1
ATOM 825 C C . GLN A 1 106 ? -16.929 -1.656 5.115 1.00 85.38 106 GLN A C 1
ATOM 827 O O . GLN A 1 106 ? -16.902 -1.499 3.894 1.00 85.38 106 GLN A O 1
ATOM 832 N N . TYR A 1 107 ? -15.851 -1.442 5.876 1.00 84.81 107 TYR A N 1
ATOM 833 C CA . TYR A 1 107 ? -14.552 -1.098 5.308 1.00 84.81 107 TYR A CA 1
ATOM 834 C C . TYR A 1 107 ? -13.974 -2.216 4.438 1.00 84.81 107 TYR A C 1
ATOM 836 O O . TYR A 1 107 ? -13.523 -1.943 3.326 1.00 84.81 107 TYR A O 1
ATOM 844 N N . LEU A 1 108 ? -13.996 -3.462 4.920 1.00 85.12 108 LEU A N 1
ATOM 845 C CA . LEU A 1 108 ? -13.498 -4.619 4.174 1.00 85.12 108 LEU A CA 1
ATOM 846 C C . LEU A 1 108 ? -14.267 -4.822 2.866 1.00 85.12 108 LEU A C 1
ATOM 848 O O . LEU A 1 108 ? -13.637 -5.001 1.828 1.00 85.12 108 LEU A O 1
ATOM 852 N N . ASP A 1 109 ? -15.595 -4.717 2.890 1.00 82.88 109 ASP A N 1
ATOM 853 C CA . ASP A 1 109 ? -16.428 -4.857 1.692 1.00 82.88 109 ASP A CA 1
ATOM 854 C C . ASP A 1 109 ? -16.103 -3.772 0.655 1.00 82.88 109 ASP A C 1
ATOM 856 O O . ASP A 1 109 ? -15.932 -4.058 -0.535 1.00 82.88 109 ASP A O 1
ATOM 860 N N . ALA A 1 110 ? -15.939 -2.524 1.103 1.00 81.50 110 ALA A N 1
ATOM 861 C CA . ALA A 1 110 ? -15.573 -1.416 0.228 1.00 81.50 110 ALA A CA 1
ATOM 862 C C . ALA A 1 110 ? -14.132 -1.533 -0.309 1.00 81.50 110 ALA A C 1
ATOM 864 O O . ALA A 1 110 ? -13.874 -1.188 -1.464 1.00 81.50 110 ALA A O 1
ATOM 865 N N . ALA A 1 111 ? -13.191 -2.027 0.502 1.00 80.31 111 ALA A N 1
ATOM 866 C CA . ALA A 1 111 ? -11.801 -2.238 0.103 1.00 80.31 111 ALA A CA 1
ATOM 867 C C . ALA A 1 111 ? -11.665 -3.386 -0.910 1.00 80.31 111 ALA A C 1
ATOM 869 O O . ALA A 1 111 ? -11.042 -3.194 -1.955 1.00 80.31 111 ALA A O 1
ATOM 870 N N . CYS A 1 112 ? -12.308 -4.531 -0.656 1.00 80.00 112 CYS A N 1
ATOM 871 C CA . CYS A 1 112 ? -12.360 -5.663 -1.584 1.00 80.00 112 CYS A CA 1
ATOM 872 C C . CYS A 1 112 ? -12.986 -5.262 -2.921 1.00 80.00 112 CYS A C 1
ATOM 874 O O . CYS A 1 112 ? -12.457 -5.611 -3.975 1.00 80.00 112 CYS A O 1
ATOM 876 N N . SER A 1 113 ? -14.060 -4.465 -2.879 1.00 72.69 113 SER A N 1
ATOM 877 C CA . SER A 1 113 ? -14.739 -4.002 -4.092 1.00 72.69 113 SER A CA 1
ATOM 878 C C . SER A 1 113 ? -13.848 -3.150 -4.998 1.00 72.69 113 SER A C 1
ATOM 880 O O . SER A 1 113 ? -14.004 -3.169 -6.214 1.00 72.69 113 SER A O 1
ATOM 882 N N . PHE A 1 114 ? -12.922 -2.394 -4.406 1.00 71.62 114 PHE A N 1
ATOM 883 C CA . PHE A 1 114 ? -11.978 -1.548 -5.130 1.00 71.62 114 PHE A CA 1
ATOM 884 C C . PHE A 1 114 ? -10.756 -2.322 -5.643 1.00 71.62 114 PHE A C 1
ATOM 886 O O . PHE A 1 114 ? -10.322 -2.097 -6.771 1.00 71.62 114 PHE A O 1
ATOM 893 N N . ASP A 1 115 ? -10.187 -3.207 -4.820 1.00 69.94 115 ASP A N 1
ATOM 894 C CA . ASP A 1 115 ? -8.937 -3.906 -5.143 1.00 69.94 115 ASP A CA 1
ATOM 895 C C . ASP A 1 115 ? -9.135 -5.068 -6.129 1.00 69.94 115 ASP A C 1
ATOM 897 O O . ASP A 1 115 ? -8.226 -5.381 -6.899 1.00 69.94 115 ASP A O 1
ATOM 901 N N . PHE A 1 116 ? -10.328 -5.668 -6.151 1.00 72.06 116 PHE A N 1
ATOM 902 C CA . PHE A 1 116 ? -10.648 -6.822 -6.991 1.00 72.06 116 PHE A CA 1
ATOM 903 C C . PHE A 1 116 ? -11.925 -6.583 -7.812 1.00 72.06 116 PHE A C 1
ATOM 905 O O . PHE A 1 116 ? -12.954 -7.211 -7.567 1.00 72.06 116 PHE A O 1
ATOM 912 N N . PRO A 1 117 ? -11.897 -5.679 -8.810 1.00 62.75 117 PRO A N 1
ATOM 913 C CA . PRO A 1 117 ? -13.098 -5.259 -9.530 1.00 62.75 117 PRO A CA 1
ATOM 914 C C . PRO A 1 117 ? -13.780 -6.390 -10.319 1.00 62.75 117 PRO A C 1
ATOM 916 O O . PRO A 1 117 ? -14.996 -6.353 -10.469 1.00 62.75 117 PRO A O 1
ATOM 919 N N . GLU A 1 118 ? -13.047 -7.406 -10.794 1.00 61.12 118 GLU A N 1
ATOM 920 C CA . GLU A 1 118 ? -13.639 -8.565 -11.495 1.00 61.12 118 GLU A CA 1
ATOM 921 C C . GLU A 1 118 ? -14.423 -9.489 -10.549 1.00 61.12 118 GLU A C 1
ATOM 923 O O . GLU A 1 118 ? -15.466 -10.024 -10.918 1.00 61.12 118 GLU A O 1
ATOM 928 N N . GLU A 1 119 ? -13.969 -9.625 -9.304 1.00 55.62 119 GLU A N 1
ATOM 929 C CA . GLU A 1 119 ? -14.645 -10.399 -8.255 1.00 55.62 119 GLU A CA 1
ATOM 930 C C . GLU A 1 119 ? -15.787 -9.576 -7.630 1.00 55.62 119 GLU A C 1
ATOM 932 O O . GLU A 1 119 ? -16.851 -10.102 -7.301 1.00 55.62 119 GLU A O 1
ATOM 937 N N . ALA A 1 120 ? -15.608 -8.256 -7.556 1.00 50.69 120 ALA A N 1
ATOM 938 C CA . ALA A 1 120 ? -16.598 -7.291 -7.098 1.00 50.69 120 ALA A CA 1
ATOM 939 C C . ALA A 1 120 ? -17.706 -7.003 -8.117 1.00 50.69 120 ALA A C 1
ATOM 941 O O . ALA A 1 120 ? -18.770 -6.533 -7.720 1.00 50.69 120 ALA A O 1
ATOM 942 N N . ALA A 1 121 ? -17.499 -7.281 -9.407 1.00 52.50 121 ALA A N 1
ATOM 943 C CA . ALA A 1 121 ? -18.524 -7.152 -10.446 1.00 52.50 121 ALA A CA 1
ATOM 944 C C . ALA A 1 121 ? -19.701 -8.117 -10.221 1.00 52.50 121 ALA A C 1
ATOM 946 O O . ALA A 1 121 ? -20.822 -7.829 -10.631 1.00 52.50 121 ALA A O 1
ATOM 947 N N . VAL A 1 122 ? -19.476 -9.223 -9.500 1.00 51.03 122 VAL A N 1
ATOM 948 C CA . VAL A 1 122 ? -20.548 -10.119 -9.031 1.00 51.03 122 VAL A CA 1
ATOM 949 C C . VAL A 1 122 ? -21.432 -9.433 -7.972 1.00 51.03 122 VAL A C 1
ATOM 951 O O . VAL A 1 122 ? -22.596 -9.793 -7.820 1.00 51.03 122 VAL A O 1
ATOM 954 N N . PHE A 1 123 ? -20.916 -8.407 -7.283 1.00 48.97 123 PHE A N 1
ATOM 955 C CA . PHE A 1 123 ? -21.575 -7.723 -6.165 1.00 48.97 123 PHE A CA 1
ATOM 956 C C . PHE A 1 123 ? -21.884 -6.229 -6.405 1.00 48.97 123 PHE A C 1
ATOM 958 O O . PHE A 1 123 ? -22.662 -5.649 -5.650 1.00 48.97 123 PHE A O 1
ATOM 965 N N . SER A 1 124 ? -21.325 -5.575 -7.435 1.00 52.22 124 SER A N 1
ATOM 966 C CA . SER A 1 124 ? -21.526 -4.138 -7.676 1.00 52.22 124 SER A CA 1
ATOM 967 C C . SER A 1 124 ? -21.334 -3.702 -9.141 1.00 52.22 124 SER A C 1
ATOM 969 O O . SER A 1 124 ? -20.338 -4.018 -9.783 1.00 52.22 124 SER A O 1
ATOM 971 N N . ASN A 1 125 ? -22.268 -2.883 -9.645 1.00 55.03 125 ASN A N 1
ATOM 972 C CA . ASN A 1 125 ? -22.257 -2.268 -10.986 1.00 55.03 125 ASN A CA 1
ATOM 973 C C . ASN A 1 125 ? -21.608 -0.861 -10.986 1.00 55.03 125 ASN A C 1
ATOM 975 O O . ASN A 1 125 ? -22.145 0.082 -11.569 1.00 55.03 125 ASN A O 1
ATOM 979 N N . GLY A 1 126 ? -20.506 -0.667 -10.255 1.00 59.19 126 GLY A N 1
ATOM 980 C CA . GLY A 1 126 ? -19.876 0.648 -10.063 1.00 59.19 126 GLY A CA 1
ATOM 981 C C . GLY A 1 126 ? -18.618 0.867 -10.909 1.00 59.19 126 GLY A C 1
ATOM 982 O O . GLY A 1 126 ? -17.879 -0.069 -11.188 1.00 59.19 126 GLY A O 1
ATOM 983 N N . SER A 1 127 ? -18.326 2.119 -11.282 1.00 64.88 127 SER A N 1
ATOM 984 C CA . SER A 1 127 ? -17.026 2.473 -11.878 1.00 64.88 127 SER A CA 1
ATOM 985 C C . SER A 1 127 ? -15.896 2.438 -10.833 1.00 64.88 127 SER A C 1
ATOM 987 O O . SER A 1 127 ? -16.128 2.716 -9.657 1.00 64.88 127 SER A O 1
ATOM 989 N N . ILE A 1 128 ? -14.650 2.186 -11.257 1.00 63.25 128 ILE A N 1
ATOM 990 C CA . ILE A 1 128 ? -13.460 2.144 -10.374 1.00 63.25 128 ILE A CA 1
ATOM 991 C C . ILE A 1 128 ? -13.300 3.442 -9.556 1.00 63.25 128 ILE A C 1
ATOM 993 O O . ILE A 1 128 ? -12.943 3.416 -8.378 1.00 63.25 128 ILE A O 1
ATOM 997 N N . ALA A 1 129 ? -13.602 4.601 -10.153 1.00 64.31 129 ALA A N 1
ATOM 998 C CA . ALA A 1 129 ? -13.558 5.890 -9.457 1.00 64.31 129 ALA A CA 1
ATOM 999 C C . ALA A 1 129 ? -14.616 5.985 -8.344 1.00 64.31 129 ALA A C 1
ATOM 1001 O O . ALA A 1 129 ? -14.352 6.524 -7.269 1.00 64.31 129 ALA A O 1
ATOM 1002 N N . GLN A 1 130 ? -15.800 5.424 -8.584 1.00 64.75 130 GLN A N 1
ATOM 1003 C CA . GLN A 1 130 ? -16.876 5.371 -7.603 1.00 64.75 130 GLN A CA 1
ATOM 1004 C C . GLN A 1 130 ? -16.553 4.397 -6.464 1.00 64.75 130 GLN A C 1
ATOM 1006 O O . GLN A 1 130 ? -16.765 4.736 -5.304 1.00 64.75 130 GLN A O 1
ATOM 1011 N N . GLN A 1 131 ? -15.951 3.245 -6.766 1.00 66.44 131 GLN A N 1
ATOM 1012 C CA . GLN A 1 131 ? -15.478 2.288 -5.758 1.00 66.44 131 GLN A CA 1
ATOM 1013 C C . GLN A 1 131 ? -14.361 2.871 -4.877 1.00 66.44 131 GLN A C 1
ATOM 1015 O O . GLN A 1 131 ? -14.374 2.676 -3.662 1.00 66.44 131 GLN A O 1
ATOM 1020 N N . ASN A 1 132 ? -13.448 3.668 -5.447 1.00 68.94 132 ASN A N 1
ATOM 1021 C CA . ASN A 1 132 ? -12.436 4.381 -4.661 1.00 68.94 132 ASN A CA 1
ATOM 1022 C C . ASN A 1 132 ? -13.091 5.311 -3.625 1.00 68.94 132 ASN A C 1
ATOM 1024 O O . ASN A 1 132 ? -12.780 5.231 -2.435 1.00 68.94 132 ASN A O 1
ATOM 1028 N N . ASN A 1 133 ? -14.055 6.130 -4.059 1.00 71.00 133 ASN A N 1
ATOM 1029 C CA . ASN A 1 133 ? -14.786 7.054 -3.185 1.00 71.00 133 ASN A CA 1
ATOM 1030 C C . ASN A 1 133 ? -15.557 6.326 -2.073 1.00 71.00 133 ASN A C 1
ATOM 1032 O O . ASN A 1 133 ? -15.561 6.789 -0.933 1.00 71.00 133 ASN A O 1
ATOM 1036 N N . LEU A 1 134 ? -16.157 5.170 -2.375 1.00 70.50 134 LEU A N 1
ATOM 1037 C CA . LEU A 1 134 ? -16.826 4.329 -1.377 1.00 70.50 134 LEU A CA 1
ATOM 1038 C C . LEU A 1 134 ? -15.836 3.785 -0.335 1.00 70.50 134 LEU A C 1
ATOM 1040 O O . LEU A 1 134 ? -16.114 3.846 0.860 1.00 70.50 134 LEU A O 1
ATOM 1044 N N . SER A 1 135 ? -14.653 3.329 -0.761 1.00 72.25 135 SER A N 1
ATOM 1045 C CA . SER A 1 135 ? -13.611 2.846 0.160 1.00 72.25 135 SER A CA 1
ATOM 1046 C C . SER A 1 135 ? -13.059 3.953 1.072 1.00 72.25 135 SER A C 1
ATOM 1048 O O . SER A 1 135 ? -12.789 3.722 2.252 1.00 72.25 135 SER A O 1
ATOM 1050 N N . LEU A 1 136 ? -12.941 5.181 0.552 1.00 75.62 136 LEU A N 1
ATOM 1051 C CA . LEU A 1 136 ? -12.542 6.368 1.313 1.00 75.62 136 LEU A CA 1
ATOM 1052 C C . LEU A 1 136 ? -13.602 6.750 2.355 1.00 75.62 136 LEU A C 1
ATOM 1054 O O . LEU A 1 136 ? -13.253 7.012 3.507 1.00 75.62 136 LEU A O 1
ATOM 1058 N N . ALA A 1 137 ? -14.881 6.732 1.970 1.00 78.62 137 ALA A N 1
ATOM 1059 C CA . ALA A 1 137 ? -15.995 6.993 2.877 1.00 78.62 137 ALA A CA 1
ATOM 1060 C C . ALA A 1 137 ? -16.086 5.938 3.992 1.00 78.62 137 ALA A C 1
ATOM 1062 O O . ALA A 1 137 ? -16.257 6.290 5.156 1.00 78.62 137 ALA A O 1
ATOM 1063 N N . ALA A 1 138 ? -15.883 4.657 3.671 1.00 77.88 138 ALA A N 1
ATOM 1064 C CA . ALA A 1 138 ? -15.879 3.589 4.668 1.00 77.88 138 ALA A CA 1
ATOM 1065 C C . ALA A 1 138 ? -14.723 3.728 5.680 1.00 77.88 138 ALA A C 1
ATOM 1067 O O . ALA A 1 138 ? -14.904 3.449 6.863 1.00 77.88 138 ALA A O 1
ATOM 1068 N N . ASN A 1 139 ? -13.551 4.215 5.248 1.00 79.62 139 ASN A N 1
ATOM 1069 C CA . ASN A 1 139 ? -12.437 4.515 6.157 1.00 79.62 139 ASN A CA 1
ATOM 1070 C C . ASN A 1 139 ? -12.788 5.654 7.128 1.00 79.62 139 ASN A C 1
ATOM 1072 O O . ASN A 1 139 ? -12.513 5.566 8.324 1.00 79.62 139 ASN A O 1
ATOM 1076 N N . ALA A 1 140 ? -13.418 6.717 6.615 1.00 80.69 140 ALA A N 1
ATOM 1077 C CA . ALA A 1 140 ? -13.882 7.831 7.438 1.00 80.69 140 ALA A CA 1
ATOM 1078 C C . ALA A 1 140 ? -14.928 7.367 8.464 1.00 80.69 140 ALA A C 1
ATOM 1080 O O . ALA A 1 140 ? -14.773 7.651 9.645 1.00 80.69 140 ALA A O 1
ATOM 1081 N N . ASN A 1 141 ? -15.899 6.549 8.046 1.00 83.88 141 ASN A N 1
ATOM 1082 C CA . ASN A 1 141 ? -16.899 5.969 8.946 1.00 83.88 141 ASN A CA 1
ATOM 1083 C C . ASN A 1 141 ? -16.265 5.109 10.051 1.00 83.88 141 ASN A C 1
ATOM 1085 O O . ASN A 1 141 ? -16.670 5.190 11.209 1.00 83.88 141 ASN A O 1
ATOM 1089 N N . LEU A 1 142 ? -15.254 4.298 9.719 1.00 81.50 142 LEU A N 1
ATOM 1090 C CA . LEU A 1 142 ? -14.520 3.500 10.703 1.00 81.50 142 LEU A CA 1
ATOM 1091 C C . LEU A 1 142 ? -13.817 4.403 11.725 1.00 81.50 142 LEU A C 1
ATOM 1093 O O . LEU A 1 142 ? -13.921 4.163 12.930 1.00 81.50 142 LEU A O 1
ATOM 1097 N N . ALA A 1 143 ? -13.148 5.461 11.259 1.00 82.50 143 ALA A N 1
ATOM 1098 C CA . ALA A 1 143 ? -12.521 6.443 12.135 1.00 82.50 143 ALA A CA 1
ATOM 1099 C C . ALA A 1 143 ? -13.547 7.132 13.046 1.00 82.50 143 ALA A C 1
ATOM 1101 O O . ALA A 1 143 ? -13.328 7.193 14.253 1.00 82.50 143 ALA A O 1
ATOM 1102 N N . ASP A 1 144 ? -14.680 7.574 12.499 1.00 84.44 144 ASP A N 1
ATOM 1103 C CA . ASP A 1 144 ? -15.736 8.248 13.255 1.00 84.44 144 ASP A CA 1
ATOM 1104 C C . ASP A 1 144 ? -16.337 7.335 14.329 1.00 84.44 144 ASP A C 1
ATOM 1106 O O . ASP A 1 144 ? -16.562 7.772 15.454 1.00 84.44 144 ASP A O 1
ATOM 1110 N N . ILE A 1 145 ? -16.542 6.048 14.035 1.00 81.81 145 ILE A N 1
ATOM 1111 C CA . ILE A 1 145 ? -17.100 5.082 14.992 1.00 81.81 145 ILE A CA 1
ATOM 1112 C C . ILE A 1 145 ? -16.122 4.780 16.134 1.00 81.81 145 ILE A C 1
ATOM 1114 O O . ILE A 1 145 ? -16.554 4.690 17.289 1.00 81.81 145 ILE A O 1
ATOM 1118 N N . ILE A 1 146 ? -14.826 4.644 15.830 1.00 78.06 146 ILE A N 1
ATOM 1119 C CA . ILE A 1 146 ? -13.778 4.426 16.840 1.00 78.06 146 ILE A CA 1
ATOM 1120 C C . ILE A 1 146 ? -13.566 5.683 17.690 1.00 78.06 146 ILE A C 1
ATOM 1122 O O . ILE A 1 146 ? -13.379 5.566 18.897 1.00 78.06 146 ILE A O 1
ATOM 1126 N N . LEU A 1 147 ? -13.596 6.870 17.080 1.00 80.69 147 LEU A N 1
ATOM 1127 C CA . LEU A 1 147 ? -13.328 8.146 17.748 1.00 80.69 147 LEU A CA 1
ATOM 1128 C C . LEU A 1 147 ? -14.567 8.766 18.413 1.00 80.69 147 LEU A C 1
ATOM 1130 O O . LEU A 1 147 ? -14.448 9.781 19.098 1.00 80.69 147 LEU A O 1
ATOM 1134 N N . ASN A 1 148 ? -15.751 8.176 18.239 1.00 81.06 148 ASN A N 1
ATOM 1135 C CA . ASN A 1 148 ? -16.973 8.659 18.870 1.00 81.06 148 ASN A CA 1
ATOM 1136 C C . ASN A 1 148 ? -16.859 8.568 20.400 1.00 81.06 148 ASN A C 1
ATOM 1138 O O . ASN A 1 148 ? -16.699 7.477 20.957 1.00 81.06 148 ASN A O 1
ATOM 1142 N N . SER A 1 149 ? -17.004 9.705 21.086 1.00 62.81 149 SER A N 1
ATOM 1143 C CA . SER A 1 149 ? -16.907 9.800 22.548 1.00 62.81 149 SER A CA 1
ATOM 1144 C C . SER A 1 149 ? -17.858 8.840 23.270 1.00 62.81 149 SER A C 1
ATOM 1146 O O . SER A 1 149 ? -17.462 8.200 24.236 1.00 62.81 149 SER A O 1
ATOM 1148 N N . ASN A 1 150 ? -19.063 8.608 22.735 1.00 68.56 150 ASN A N 1
ATOM 1149 C CA . ASN A 1 150 ? -20.038 7.670 23.311 1.00 68.56 150 ASN A CA 1
ATOM 1150 C C . ASN A 1 150 ? -19.581 6.200 23.310 1.00 68.56 150 ASN A C 1
ATOM 1152 O O . ASN A 1 150 ? -20.142 5.379 24.048 1.00 68.56 150 ASN A O 1
ATOM 1156 N N . ASN A 1 151 ? -18.626 5.849 22.447 1.00 65.75 151 ASN A N 1
ATOM 1157 C CA . ASN A 1 151 ? -18.009 4.526 22.388 1.00 65.75 151 ASN A CA 1
ATOM 1158 C C . ASN A 1 151 ? -16.702 4.506 23.183 1.00 65.75 151 ASN A C 1
ATOM 1160 O O . ASN A 1 151 ? -16.454 3.540 23.901 1.00 65.75 151 ASN A O 1
ATOM 1164 N N . LEU A 1 152 ? -15.910 5.581 23.106 1.00 65.38 152 LEU A N 1
ATOM 1165 C CA . LEU A 1 152 ? -14.661 5.729 23.849 1.00 65.38 152 LEU A CA 1
ATOM 1166 C C . LEU A 1 152 ? -14.894 5.742 25.362 1.00 65.38 152 LEU A C 1
ATOM 1168 O O . LEU A 1 152 ? -14.246 4.973 26.061 1.00 65.38 152 LEU A O 1
ATOM 1172 N N . ASP A 1 153 ? -15.868 6.494 25.875 1.00 67.25 153 ASP A N 1
ATOM 1173 C CA . ASP A 1 153 ? -16.130 6.611 27.322 1.00 67.25 153 ASP A CA 1
ATOM 1174 C C . ASP A 1 153 ? -16.516 5.275 27.985 1.00 67.25 153 ASP A C 1
ATOM 1176 O O . ASP A 1 153 ? -16.430 5.117 29.202 1.00 67.25 153 ASP A O 1
ATOM 1180 N N . LYS A 1 154 ? -16.915 4.278 27.185 1.00 67.75 154 LYS A N 1
ATOM 1181 C CA . LYS A 1 154 ? -17.241 2.913 27.632 1.00 67.75 154 LYS A CA 1
ATOM 1182 C C . LYS A 1 154 ? -16.036 1.964 27.612 1.00 67.75 154 LYS A C 1
ATOM 1184 O O . LYS A 1 154 ? -16.169 0.805 28.003 1.00 67.75 154 LYS A O 1
ATOM 1189 N N . LEU A 1 155 ? -14.882 2.424 27.133 1.00 69.88 155 LEU A N 1
ATOM 1190 C CA . LEU A 1 155 ? -13.657 1.649 26.948 1.00 69.88 155 LEU A CA 1
ATOM 1191 C C . LEU A 1 155 ? -12.581 2.085 27.942 1.00 69.88 155 LEU A C 1
ATOM 1193 O O . LEU A 1 155 ? -12.447 3.261 28.265 1.00 69.88 155 LEU A O 1
ATOM 1197 N N . GLN A 1 156 ? -11.754 1.135 28.385 1.00 77.94 156 GLN A N 1
ATOM 1198 C CA . GLN A 1 156 ? -10.560 1.472 29.160 1.00 77.94 156 GLN A CA 1
ATOM 1199 C C . GLN A 1 156 ? -9.574 2.294 28.308 1.00 77.94 156 GLN A C 1
ATOM 1201 O O . GLN A 1 156 ? -9.405 1.986 27.123 1.00 77.94 156 GLN A O 1
ATOM 1206 N N . PRO A 1 157 ? -8.850 3.266 28.898 1.00 79.81 157 PRO A N 1
ATOM 1207 C CA . PRO A 1 157 ? -7.901 4.121 28.172 1.00 79.81 157 PRO A CA 1
ATOM 1208 C C . PRO A 1 157 ? -6.832 3.343 27.387 1.00 79.81 157 PRO A C 1
ATOM 1210 O O . PRO A 1 157 ? -6.429 3.746 26.299 1.00 79.81 157 PRO A O 1
ATOM 1213 N N . SER A 1 158 ? -6.403 2.183 27.896 1.00 79.62 158 SER A N 1
ATOM 1214 C CA . SER A 1 158 ? -5.458 1.285 27.215 1.00 79.62 158 SER A CA 1
ATOM 1215 C C . SER A 1 158 ? -6.022 0.701 25.914 1.00 79.62 158 SER A C 1
ATOM 1217 O O . SER A 1 158 ? -5.307 0.590 24.918 1.00 79.62 158 SER A O 1
ATOM 1219 N N . ILE A 1 159 ? -7.314 0.365 25.898 1.00 79.06 159 ILE A N 1
ATOM 1220 C CA . ILE A 1 159 ? -8.021 -0.183 24.735 1.00 79.06 159 ILE A CA 1
ATOM 1221 C C . ILE A 1 159 ? -8.276 0.919 23.704 1.00 79.06 159 ILE A C 1
ATOM 1223 O O . ILE A 1 159 ? -8.095 0.690 22.508 1.00 79.06 159 ILE A O 1
ATOM 1227 N N . GLN A 1 160 ? -8.622 2.127 24.160 1.00 81.38 160 GLN A N 1
ATOM 1228 C CA . GLN A 1 160 ? -8.755 3.302 23.294 1.00 81.38 160 GLN A CA 1
ATOM 1229 C C . GLN A 1 160 ? -7.439 3.596 22.559 1.00 81.38 160 GLN A C 1
ATOM 1231 O O . GLN A 1 160 ? -7.420 3.689 21.333 1.00 81.38 160 GLN A O 1
ATOM 1236 N N . GLN A 1 161 ? -6.318 3.659 23.288 1.00 85.00 161 GLN A N 1
ATOM 1237 C CA . GLN A 1 161 ? -5.003 3.926 22.699 1.00 85.00 161 GLN A CA 1
ATOM 1238 C C . GLN A 1 161 ? -4.577 2.830 21.710 1.00 85.00 161 GLN A C 1
ATOM 1240 O O . GLN A 1 161 ? -3.976 3.122 20.670 1.00 85.00 161 GLN A O 1
ATOM 1245 N N . ALA A 1 162 ? -4.916 1.568 21.999 1.00 84.25 162 ALA A N 1
ATOM 1246 C CA . ALA A 1 162 ? -4.675 0.456 21.088 1.00 84.25 162 ALA A CA 1
ATOM 1247 C C . ALA A 1 162 ? -5.492 0.600 19.792 1.00 84.25 162 ALA A C 1
ATOM 1249 O O . ALA A 1 162 ? -4.927 0.468 18.707 1.00 84.25 162 ALA A O 1
ATOM 1250 N N . LEU A 1 163 ? -6.785 0.928 19.883 1.00 83.19 163 LEU A N 1
ATOM 1251 C CA . LEU A 1 163 ? -7.652 1.149 18.718 1.00 83.19 163 LEU A CA 1
ATOM 1252 C C . LEU A 1 163 ? -7.179 2.328 17.861 1.00 83.19 163 LEU A C 1
ATOM 1254 O O . LEU A 1 163 ? -7.078 2.185 16.644 1.00 83.19 163 LEU A O 1
ATOM 1258 N N . ILE A 1 164 ? -6.822 3.456 18.481 1.00 85.94 164 ILE A N 1
ATOM 1259 C CA . ILE A 1 164 ? -6.303 4.641 17.777 1.00 85.94 164 ILE A CA 1
ATOM 1260 C C . ILE A 1 164 ? -4.992 4.309 17.055 1.00 85.94 164 ILE A C 1
ATOM 1262 O O . ILE A 1 164 ? -4.816 4.664 15.887 1.00 85.94 164 ILE A O 1
ATOM 1266 N N . THR A 1 165 ? -4.087 3.577 17.711 1.00 88.38 165 THR A N 1
ATOM 1267 C CA . THR A 1 165 ? -2.837 3.126 17.085 1.00 88.38 165 THR A CA 1
ATOM 1268 C C . THR A 1 165 ? -3.123 2.259 15.859 1.00 88.38 165 THR A C 1
ATOM 1270 O O . THR A 1 165 ? -2.577 2.523 14.790 1.00 88.38 165 THR A O 1
ATOM 1273 N N . GLN A 1 166 ? -4.015 1.269 15.963 1.00 85.31 166 GLN A N 1
ATOM 1274 C CA . GLN A 1 166 ? -4.346 0.406 14.822 1.00 85.31 166 GLN A CA 1
ATOM 1275 C C . GLN A 1 166 ? -5.040 1.175 13.688 1.00 85.31 166 GLN A C 1
ATOM 1277 O O . GLN A 1 166 ? -4.693 0.986 12.524 1.00 85.31 166 GLN A O 1
ATOM 1282 N N . LEU A 1 167 ? -5.949 2.101 14.011 1.00 86.06 167 LEU A N 1
ATOM 1283 C CA . LEU A 1 167 ? -6.585 2.988 13.032 1.00 86.06 167 LEU A CA 1
ATOM 1284 C C . LEU A 1 167 ? -5.544 3.812 12.261 1.00 86.06 167 LEU A C 1
ATOM 1286 O O . LEU A 1 167 ? -5.628 3.946 11.038 1.00 86.06 167 LEU A O 1
ATOM 1290 N N . SER A 1 168 ? -4.531 4.331 12.961 1.00 87.94 168 SER A N 1
ATOM 1291 C CA . SER A 1 168 ? -3.442 5.082 12.331 1.00 87.94 168 SER A CA 1
ATOM 1292 C C . SER A 1 168 ? -2.630 4.217 11.362 1.00 87.94 168 SER A C 1
ATOM 1294 O O . SER A 1 168 ? -2.287 4.679 10.274 1.00 87.94 168 SER A O 1
ATOM 1296 N N . VAL A 1 169 ? -2.386 2.945 11.704 1.00 87.25 169 VAL A N 1
ATOM 1297 C CA . VAL A 1 169 ? -1.686 1.990 10.832 1.00 87.25 169 VAL A CA 1
ATOM 1298 C C . VAL A 1 169 ? -2.503 1.728 9.569 1.00 87.25 169 VAL A C 1
ATOM 1300 O O . VAL A 1 169 ? -1.959 1.877 8.476 1.00 87.25 169 VAL A O 1
ATOM 1303 N N . VAL A 1 170 ? -3.802 1.428 9.698 1.00 84.38 170 VAL A N 1
ATOM 1304 C CA . VAL A 1 170 ? -4.711 1.234 8.549 1.00 84.38 170 VAL A CA 1
ATOM 1305 C C . VAL A 1 170 ? -4.667 2.450 7.624 1.00 84.38 170 VAL A C 1
ATOM 1307 O O . VAL A 1 170 ? -4.437 2.318 6.421 1.00 84.38 170 VAL A O 1
ATOM 1310 N N . ARG A 1 171 ? -4.810 3.658 8.181 1.00 85.25 171 ARG A N 1
ATOM 1311 C CA . ARG A 1 171 ? -4.799 4.901 7.401 1.00 85.25 171 ARG A CA 1
ATOM 1312 C C . ARG A 1 171 ? -3.462 5.134 6.700 1.00 85.25 171 ARG A C 1
ATOM 1314 O O . ARG A 1 171 ? -3.449 5.429 5.506 1.00 85.25 171 ARG A O 1
ATOM 1321 N N . ASN A 1 172 ? -2.350 4.997 7.418 1.00 87.38 172 ASN A N 1
ATOM 1322 C CA . ASN A 1 172 ? -1.018 5.243 6.869 1.00 87.38 172 ASN A CA 1
ATOM 1323 C C . ASN A 1 172 ? -0.682 4.249 5.753 1.00 87.38 172 ASN A C 1
ATOM 1325 O O . ASN A 1 172 ? -0.200 4.660 4.700 1.00 87.38 172 ASN A O 1
ATOM 1329 N N . LYS A 1 173 ? -1.001 2.962 5.937 1.00 84.88 173 LYS A N 1
ATOM 1330 C CA . LYS A 1 173 ? -0.755 1.924 4.927 1.00 84.88 173 LYS A CA 1
ATOM 1331 C C . LYS A 1 173 ? -1.650 2.060 3.702 1.00 84.88 173 LYS A C 1
ATOM 1333 O O . LYS A 1 173 ? -1.172 1.893 2.579 1.00 84.88 173 LYS A O 1
ATOM 1338 N N . ARG A 1 174 ? -2.896 2.500 3.878 1.00 81.94 174 ARG A N 1
ATOM 1339 C CA . ARG A 1 174 ? -3.768 2.859 2.754 1.00 81.94 174 ARG A CA 1
ATOM 1340 C C . ARG A 1 174 ? -3.219 4.051 1.961 1.00 81.94 174 ARG A C 1
ATOM 1342 O O . ARG A 1 174 ? -3.196 4.002 0.733 1.00 81.94 174 ARG A O 1
ATOM 1349 N N . LEU A 1 175 ? -2.754 5.108 2.633 1.00 82.94 175 LEU A N 1
ATOM 1350 C CA . LEU A 1 175 ? -2.148 6.275 1.973 1.00 82.94 175 LEU A CA 1
ATOM 1351 C C . LEU A 1 175 ? -0.867 5.906 1.216 1.00 82.94 175 LEU A C 1
ATOM 1353 O O . LEU A 1 175 ? -0.674 6.356 0.087 1.00 82.94 175 LEU A O 1
ATOM 1357 N N . GLU A 1 176 ? -0.033 5.046 1.802 1.00 83.12 176 GLU A N 1
ATOM 1358 C CA . GLU A 1 176 ? 1.162 4.498 1.157 1.00 83.12 176 GLU A CA 1
ATOM 1359 C C . GLU A 1 176 ? 0.786 3.792 -0.155 1.00 83.12 176 GLU A C 1
ATOM 1361 O O . GLU A 1 176 ? 1.303 4.145 -1.215 1.00 83.12 176 GLU A O 1
ATOM 1366 N N . ARG A 1 177 ? -0.215 2.905 -0.137 1.00 77.94 177 ARG A N 1
ATOM 1367 C CA . ARG A 1 177 ? -0.726 2.237 -1.347 1.00 77.94 177 ARG A CA 1
ATOM 1368 C C . ARG A 1 177 ? -1.282 3.205 -2.397 1.00 77.94 177 ARG A C 1
ATOM 1370 O O . ARG A 1 177 ? -0.976 3.059 -3.579 1.00 77.94 177 ARG A O 1
ATOM 1377 N N . LEU A 1 178 ? -2.067 4.206 -1.991 1.00 76.69 178 LEU A N 1
ATOM 1378 C CA . LEU A 1 178 ? -2.611 5.214 -2.914 1.00 76.69 178 LEU A CA 1
ATOM 1379 C C . LEU A 1 178 ? -1.502 6.045 -3.577 1.00 76.69 178 LEU A C 1
ATOM 1381 O O . LEU A 1 178 ? -1.604 6.386 -4.757 1.00 76.69 178 LEU A O 1
ATOM 1385 N N . SER A 1 179 ? -0.421 6.332 -2.847 1.00 75.69 179 SER A N 1
ATOM 1386 C CA . SER A 1 179 ? 0.746 7.024 -3.400 1.00 75.69 179 SER A CA 1
ATOM 1387 C C . SER A 1 179 ? 1.457 6.185 -4.470 1.00 75.69 179 SER A C 1
ATOM 1389 O O . SER A 1 179 ? 1.833 6.719 -5.514 1.00 75.69 179 SER A O 1
ATOM 1391 N N . LEU A 1 180 ? 1.547 4.864 -4.268 1.00 69.94 180 LEU A N 1
ATOM 1392 C CA . LEU A 1 180 ? 2.156 3.923 -5.213 1.00 69.94 180 LEU A CA 1
ATOM 1393 C C . LEU A 1 180 ? 1.335 3.790 -6.505 1.00 69.94 180 LEU A C 1
ATOM 1395 O O . LEU A 1 180 ? 1.905 3.794 -7.596 1.00 69.94 180 LEU A O 1
ATOM 1399 N N . LEU A 1 181 ? 0.001 3.777 -6.406 1.00 65.88 181 LEU A N 1
ATOM 1400 C CA . LEU A 1 181 ? -0.890 3.795 -7.577 1.00 65.88 181 LEU A CA 1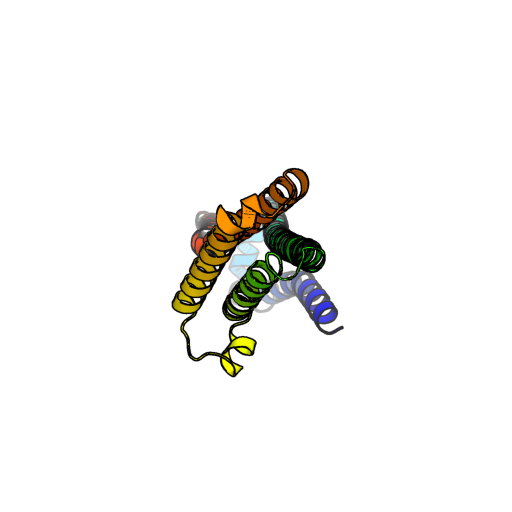
ATOM 1401 C C . LEU A 1 181 ? -0.729 5.071 -8.416 1.00 65.88 181 LEU A C 1
ATOM 1403 O O . LEU A 1 181 ? -0.848 5.043 -9.642 1.00 65.88 181 LEU A O 1
ATOM 1407 N N . ASN A 1 182 ? -0.428 6.202 -7.775 1.00 61.69 182 ASN A N 1
ATOM 1408 C CA . ASN A 1 182 ? -0.184 7.450 -8.491 1.00 61.69 182 ASN A CA 1
ATOM 1409 C C . ASN A 1 182 ? 1.174 7.446 -9.224 1.00 61.69 182 ASN A C 1
ATOM 1411 O O . ASN A 1 182 ? 1.299 8.045 -10.292 1.00 61.69 182 ASN A O 1
ATOM 1415 N N . ILE A 1 183 ? 2.177 6.728 -8.703 1.00 55.03 183 ILE A N 1
ATOM 1416 C CA . ILE A 1 183 ? 3.487 6.555 -9.357 1.00 55.03 183 ILE A CA 1
ATOM 1417 C C . ILE A 1 183 ? 3.358 5.697 -10.623 1.00 55.03 183 ILE A C 1
ATOM 1419 O O . ILE A 1 183 ? 4.017 5.986 -11.621 1.00 55.03 183 ILE A O 1
ATOM 1423 N N . GLU A 1 184 ? 2.458 4.710 -10.653 1.00 54.56 184 GLU A N 1
ATOM 1424 C CA . GLU A 1 184 ? 2.243 3.861 -11.835 1.00 54.56 184 GLU A CA 1
ATOM 1425 C C . GLU A 1 184 ? 1.697 4.643 -13.052 1.00 54.56 184 GLU A C 1
ATOM 1427 O O . GLU A 1 184 ? 1.908 4.242 -14.198 1.00 54.56 184 GLU A O 1
ATOM 1432 N N . LYS A 1 185 ? 1.086 5.824 -12.851 1.00 50.25 185 LYS A N 1
ATOM 1433 C CA . LYS A 1 185 ? 0.729 6.749 -13.950 1.00 50.25 185 LYS A CA 1
ATOM 1434 C C . LYS A 1 185 ? 1.939 7.443 -14.587 1.00 50.25 185 LYS A C 1
ATOM 1436 O O . LYS A 1 185 ? 1.825 7.982 -15.686 1.00 50.25 185 LYS A O 1
ATOM 1441 N N . SER A 1 186 ? 3.125 7.360 -13.987 1.00 53.53 186 SER A N 1
ATOM 1442 C CA . SER A 1 186 ? 4.386 7.886 -14.524 1.00 53.53 186 SER A CA 1
ATOM 1443 C C . SER A 1 186 ? 5.026 6.977 -15.598 1.00 53.53 186 SER A C 1
ATOM 1445 O O . SER A 1 186 ? 6.251 6.948 -15.745 1.00 53.53 186 SER A O 1
ATOM 1447 N N . LYS A 1 187 ? 4.226 6.273 -16.416 1.00 57.50 187 LYS A N 1
ATOM 1448 C CA . LYS A 1 187 ? 4.688 5.517 -17.609 1.00 57.50 187 LYS A CA 1
ATOM 1449 C C . LYS A 1 187 ? 5.470 6.394 -18.602 1.00 57.50 187 LYS A C 1
ATOM 1451 O O . LYS A 1 187 ? 6.285 5.903 -19.374 1.00 57.50 187 LYS A O 1
ATOM 1456 N N . ILE A 1 188 ? 5.281 7.711 -18.532 1.00 56.72 188 ILE A N 1
ATOM 1457 C CA . ILE A 1 188 ? 5.974 8.713 -19.350 1.00 56.72 188 ILE A CA 1
ATOM 1458 C C . ILE A 1 188 ? 7.478 8.824 -19.052 1.00 56.72 188 ILE A C 1
ATOM 1460 O O . ILE A 1 188 ? 8.252 9.085 -19.970 1.00 56.72 188 ILE A O 1
ATOM 1464 N N . LYS A 1 189 ? 7.926 8.567 -17.813 1.00 59.38 189 LYS A N 1
ATOM 1465 C CA . LYS A 1 189 ? 9.368 8.586 -17.487 1.00 59.38 189 LYS A CA 1
ATOM 1466 C C . LYS A 1 189 ? 10.107 7.415 -18.136 1.00 59.38 189 LYS A C 1
ATOM 1468 O O . LYS A 1 189 ? 11.207 7.585 -18.646 1.00 59.38 189 LYS A O 1
ATOM 1473 N N . TRP A 1 190 ? 9.442 6.265 -18.188 1.00 61.94 190 TRP A N 1
ATOM 1474 C CA . TRP A 1 190 ? 9.924 5.036 -18.812 1.00 61.94 190 TRP A CA 1
ATOM 1475 C C . TRP A 1 190 ? 10.098 5.172 -20.323 1.00 61.94 190 TRP A C 1
ATOM 1477 O O . TRP A 1 190 ? 11.133 4.805 -20.872 1.00 61.94 190 TRP A O 1
ATOM 1487 N N . ILE A 1 191 ? 9.119 5.788 -20.986 1.00 60.97 191 ILE A N 1
ATOM 1488 C CA . ILE A 1 191 ? 9.197 6.093 -22.418 1.00 60.97 191 ILE A CA 1
ATOM 1489 C C . ILE A 1 191 ? 10.283 7.142 -22.688 1.00 60.97 191 ILE A C 1
ATOM 1491 O O . ILE A 1 191 ? 11.003 7.014 -23.670 1.00 60.97 191 ILE A O 1
ATOM 1495 N N . SER A 1 192 ? 10.454 8.134 -21.806 1.00 60.88 192 SER A N 1
ATOM 1496 C CA . SER A 1 192 ? 11.508 9.151 -21.935 1.00 60.88 192 SER A CA 1
ATOM 1497 C C . SER A 1 192 ? 12.915 8.545 -21.893 1.00 60.88 192 SER A C 1
ATOM 1499 O O . SER A 1 192 ? 13.765 8.932 -22.690 1.00 60.88 192 SER A O 1
ATOM 1501 N N . LEU A 1 193 ? 13.153 7.551 -21.027 1.00 62.06 193 LEU A N 1
ATOM 1502 C CA . LEU A 1 193 ? 14.455 6.885 -20.919 1.00 62.06 193 LEU A CA 1
ATOM 1503 C C . LEU A 1 193 ? 14.794 6.081 -22.187 1.00 62.06 193 LEU A C 1
ATOM 1505 O O . LEU A 1 193 ? 15.876 6.239 -22.748 1.00 62.06 193 LEU A O 1
ATOM 1509 N N . ILE A 1 194 ? 13.830 5.297 -22.684 1.00 67.19 194 ILE A N 1
ATOM 1510 C CA . ILE A 1 194 ? 13.958 4.526 -23.934 1.00 67.19 194 ILE A CA 1
ATOM 1511 C C . ILE A 1 194 ? 14.127 5.469 -25.136 1.00 67.19 194 ILE A C 1
ATOM 1513 O O . ILE A 1 194 ? 14.912 5.210 -26.046 1.00 67.19 194 ILE A O 1
ATOM 1517 N N . TYR A 1 195 ? 13.414 6.595 -25.137 1.00 66.62 195 TYR A N 1
ATOM 1518 C CA . TYR A 1 195 ? 13.502 7.613 -26.180 1.00 66.62 195 TYR A CA 1
ATOM 1519 C C . TYR A 1 195 ? 14.859 8.331 -26.180 1.00 66.62 195 TYR A C 1
ATOM 1521 O O . TYR A 1 195 ? 15.434 8.559 -27.244 1.00 66.62 195 TYR A O 1
ATOM 1529 N N . LEU A 1 196 ? 15.414 8.638 -25.003 1.00 63.91 196 LEU A N 1
ATOM 1530 C CA . LEU A 1 196 ? 16.744 9.236 -24.871 1.00 63.91 196 LEU A CA 1
ATOM 1531 C C . LEU A 1 196 ? 17.837 8.281 -25.373 1.00 63.91 196 LEU A C 1
ATOM 1533 O O . LEU A 1 196 ? 18.780 8.710 -26.039 1.00 63.91 196 LEU A O 1
ATOM 1537 N N . GLU A 1 197 ? 17.695 6.986 -25.099 1.00 65.69 197 GLU A N 1
ATOM 1538 C CA . GLU A 1 197 ? 18.605 5.947 -25.580 1.00 65.69 197 GLU A CA 1
ATOM 1539 C C . GLU A 1 197 ? 18.536 5.789 -27.105 1.00 65.69 197 GLU A C 1
ATOM 1541 O O . GLU A 1 197 ? 19.569 5.797 -27.781 1.00 65.69 197 GLU A O 1
ATOM 1546 N N . LEU A 1 198 ? 17.324 5.772 -27.667 1.00 66.31 198 LEU A N 1
ATOM 1547 C CA . LEU A 1 198 ? 17.106 5.757 -29.113 1.00 66.31 198 LEU A CA 1
ATOM 1548 C C . LEU A 1 198 ? 17.735 6.991 -29.785 1.00 66.31 198 LEU A C 1
ATOM 1550 O O . LEU A 1 198 ? 18.425 6.864 -30.797 1.00 66.31 198 LEU A O 1
ATOM 1554 N N . ILE A 1 199 ? 17.562 8.180 -29.197 1.00 68.06 199 ILE A N 1
ATOM 1555 C CA . ILE A 1 199 ? 18.179 9.426 -29.678 1.00 68.06 199 ILE A CA 1
ATOM 1556 C C . ILE A 1 199 ? 19.704 9.366 -29.584 1.00 68.06 199 ILE A C 1
ATOM 1558 O O . ILE A 1 199 ? 20.394 9.848 -30.483 1.00 68.06 199 ILE A O 1
ATOM 1562 N N . THR A 1 200 ? 20.248 8.770 -28.525 1.00 66.00 200 THR A N 1
ATOM 1563 C CA . THR A 1 200 ? 21.700 8.648 -28.347 1.00 66.00 200 THR A CA 1
ATOM 1564 C C . THR A 1 200 ? 22.311 7.736 -29.412 1.00 66.00 200 THR A C 1
ATOM 1566 O O . THR A 1 200 ? 23.372 8.056 -29.950 1.00 66.00 200 THR A O 1
ATOM 1569 N N . LEU A 1 201 ? 21.614 6.660 -29.785 1.00 58.72 201 LEU A N 1
ATOM 1570 C CA . LEU A 1 201 ? 22.011 5.766 -30.875 1.00 58.72 201 LEU A CA 1
ATOM 1571 C C . LEU A 1 201 ? 21.868 6.416 -32.262 1.00 58.72 201 LEU A C 1
ATOM 1573 O O . LEU A 1 201 ? 22.694 6.172 -33.138 1.00 58.72 201 LEU A O 1
ATOM 1577 N N . LEU A 1 202 ? 20.868 7.281 -32.462 1.00 57.03 202 LEU A N 1
ATOM 1578 C CA . LEU A 1 202 ? 20.624 7.983 -33.731 1.00 57.03 202 LEU A CA 1
ATOM 1579 C C . LEU A 1 202 ? 21.523 9.206 -33.965 1.00 57.03 202 LEU A C 1
ATOM 1581 O O . LEU A 1 202 ? 21.684 9.625 -35.110 1.00 57.03 202 LEU A O 1
ATOM 1585 N N . ARG A 1 203 ? 22.108 9.793 -32.911 1.00 45.88 203 ARG A N 1
ATOM 1586 C CA . ARG A 1 203 ? 22.858 11.059 -33.009 1.00 45.88 203 ARG A CA 1
ATOM 1587 C C . ARG A 1 203 ? 24.298 10.919 -33.519 1.00 45.88 203 ARG A C 1
ATOM 1589 O O . ARG A 1 203 ? 24.908 11.932 -33.839 1.00 45.88 203 ARG A O 1
ATOM 1596 N N . LYS A 1 204 ? 24.848 9.709 -33.658 1.00 49.25 204 LYS A N 1
ATOM 1597 C CA . LYS A 1 204 ? 26.099 9.508 -34.414 1.00 49.25 204 LYS A CA 1
ATOM 1598 C C . LYS A 1 204 ? 25.782 9.267 -35.894 1.00 49.25 204 LYS A C 1
ATOM 1600 O O . LYS A 1 204 ? 25.794 8.132 -36.362 1.00 49.25 204 LYS A O 1
ATOM 1605 N N . ARG A 1 205 ? 25.476 10.352 -36.601 1.00 41.34 205 ARG A N 1
ATOM 1606 C CA . ARG A 1 205 ? 25.691 10.489 -38.046 1.00 41.34 205 ARG A CA 1
ATOM 1607 C C . ARG A 1 205 ? 26.826 11.471 -38.262 1.00 41.34 205 ARG A C 1
ATOM 1609 O O . ARG A 1 205 ? 26.836 12.484 -37.529 1.00 41.34 205 ARG A O 1
#

Radius of gyration: 26.93 Å; chains: 1; bounding box: 59×35×76 Å

Sequence (205 aa):
MVQWLIIVLLLAVSVILPPLMLWWLSQRSKLTPFVYSLAGVAPPFIGLPGMLFSLNLAFVCNETWQYRETAKSAMSHEADALRNIGRIASNIPERGGIPILDAVRQYLDAACSFDFPEEAAVFSNGSIAQQNNLSLAANANLADIILNSNNLDKLQPSIQQALITQLSVVRNKRLERLSLLNIEKSKIKWISLIYLELITLLRKR